Protein AF-A0A426YLE2-F1 (afdb_monomer)

Secondary structure (DSSP, 8-state):
-HHHHHHHHHHHHHHHHHHHHHHHHHHHH-HHHHGGGGGG---PPPPPHHHHHS---HHHHHHHHHHHHHHHHHHHHHHHHHHHHTSTTTHHHHHHHHHHHHHH-TTSTTHHHHHHHHHTTTTSS-HHHHHHHHSTTSS-HHHHHHHHHHHHHHHHHTTT---GGG--HHHHTGGGG--SSHHHHHHHHHHHHHHHHHHHHHHHHHHT-TTTT-

InterPro domains:
  IPR011501 Nucleolar complex-associated protein 3, N-terminal [PF07540] (42-77)
  IPR016903 Nucleolar complex-associated protein 3 [PTHR14428] (42-169)

Nearest PDB structures (foldseek):
  8fkv-assembly1_SU  TM=6.706E-01  e=1.714E-06  Homo sapiens
  7ohr-assembly1_I  TM=6.054E-01  e=1.848E-03  Saccharomyces cerevisiae S288C
  8cwy-assembly1_A  TM=3.069E-01  e=2.402E+00  synthetic construct

Mean predicted aligned error: 12.63 Å

pLDDT: mean 71.96, std 12.08, range [38.44, 91.88]

Structure (mmCIF, N/CA/C/O backbone):
data_AF-A0A426YLE2-F1
#
_entry.id   AF-A0A426YLE2-F1
#
loop_
_atom_site.group_PDB
_atom_site.id
_atom_site.type_symbol
_atom_site.label_atom_id
_atom_site.label_alt_id
_atom_site.label_comp_id
_atom_site.label_asym_id
_atom_site.label_entity_id
_atom_site.label_seq_id
_atom_site.pdbx_PDB_ins_code
_atom_site.Cartn_x
_atom_site.Cartn_y
_atom_site.Cartn_z
_atom_site.occupancy
_atom_site.B_iso_or_equiv
_atom_site.auth_seq_id
_atom_site.auth_comp_id
_atom_site.auth_asym_id
_atom_site.auth_atom_id
_atom_site.pdbx_PDB_model_num
ATOM 1 N N . ALA A 1 1 ? -32.107 -3.723 28.659 1.00 56.66 1 ALA A N 1
ATOM 2 C CA . ALA A 1 1 ? -32.157 -3.101 27.313 1.00 56.66 1 ALA A CA 1
ATOM 3 C C . ALA A 1 1 ? -30.976 -2.151 27.074 1.00 56.66 1 ALA A C 1
ATOM 5 O O . ALA A 1 1 ? -29.908 -2.653 26.775 1.00 56.66 1 ALA A O 1
ATOM 6 N N . LYS A 1 2 ? -31.084 -0.825 27.283 1.00 52.44 2 LYS A N 1
ATOM 7 C CA . LYS A 1 2 ? -30.019 0.138 26.901 1.00 52.44 2 LYS A CA 1
ATOM 8 C C . LYS A 1 2 ? -28.678 -0.047 27.640 1.00 52.44 2 LYS A C 1
ATOM 10 O O . LYS A 1 2 ? -27.623 0.068 27.037 1.00 52.44 2 LYS A O 1
ATOM 15 N N . VAL A 1 3 ? -28.724 -0.388 28.932 1.00 55.78 3 VAL A N 1
ATOM 16 C CA . VAL A 1 3 ? -27.525 -0.648 29.760 1.00 55.78 3 VAL A CA 1
ATOM 17 C C . VAL A 1 3 ? -26.835 -1.967 29.381 1.00 55.78 3 VAL A C 1
ATOM 19 O O . VAL A 1 3 ? -25.612 -2.037 29.380 1.00 55.78 3 VAL A O 1
ATOM 22 N N . GLU A 1 4 ? -27.601 -3.000 29.018 1.00 55.72 4 GLU A N 1
ATOM 23 C CA . GLU A 1 4 ? -27.056 -4.292 28.563 1.00 55.72 4 GLU A CA 1
ATOM 24 C C . GLU A 1 4 ? -26.457 -4.200 27.152 1.00 55.72 4 GLU A C 1
ATOM 26 O O . GLU A 1 4 ? -25.411 -4.791 26.897 1.00 55.72 4 GLU A O 1
ATOM 31 N N . GLU A 1 5 ? -27.070 -3.424 26.251 1.00 59.97 5 GLU A N 1
ATOM 32 C CA . GLU A 1 5 ? -26.500 -3.120 24.930 1.00 59.97 5 GLU A CA 1
ATOM 33 C C . GLU A 1 5 ? -25.179 -2.347 25.038 1.00 59.97 5 GLU A C 1
ATOM 35 O O . GLU A 1 5 ? -24.210 -2.684 24.355 1.00 59.97 5 GLU A O 1
ATOM 40 N N . ASP A 1 6 ? -25.113 -1.343 25.919 1.00 52.53 6 ASP A N 1
ATOM 41 C CA . ASP A 1 6 ? -23.894 -0.559 26.138 1.00 52.53 6 ASP A CA 1
ATOM 42 C C . ASP A 1 6 ? -22.766 -1.421 26.749 1.00 52.53 6 ASP A C 1
ATOM 44 O O . ASP A 1 6 ? -21.624 -1.348 26.287 1.00 52.53 6 ASP A O 1
ATOM 48 N N . LEU A 1 7 ? -23.085 -2.306 27.707 1.00 59.62 7 LEU A N 1
ATOM 49 C CA . LEU A 1 7 ? -22.149 -3.303 28.256 1.00 59.62 7 LEU A CA 1
ATOM 50 C C . LEU A 1 7 ? -21.627 -4.257 27.170 1.00 59.62 7 LEU A C 1
ATOM 52 O O . LEU A 1 7 ? -20.422 -4.502 27.084 1.00 59.62 7 LEU A O 1
ATOM 56 N N . SER A 1 8 ? -22.508 -4.744 26.292 1.00 73.19 8 SER A N 1
ATOM 57 C CA . SER A 1 8 ? -22.128 -5.621 25.178 1.00 73.19 8 SER A CA 1
ATOM 58 C C . SER A 1 8 ? -21.199 -4.927 24.176 1.00 73.19 8 SER A C 1
ATOM 60 O O . SER A 1 8 ? -20.304 -5.567 23.613 1.00 73.19 8 SER A O 1
ATOM 62 N N . ALA A 1 9 ? -21.395 -3.632 23.924 1.00 65.88 9 ALA A N 1
ATOM 63 C CA . ALA A 1 9 ? -20.559 -2.863 23.008 1.00 65.88 9 ALA A CA 1
ATOM 64 C C . ALA A 1 9 ? -19.163 -2.580 23.594 1.00 65.88 9 ALA A C 1
ATOM 66 O O . ALA A 1 9 ? -18.158 -2.708 22.885 1.00 65.88 9 ALA A O 1
ATOM 67 N N . GLU A 1 10 ? -19.079 -2.252 24.886 1.00 69.69 10 GLU A N 1
ATOM 68 C CA . GLU A 1 10 ? -17.804 -2.094 25.600 1.00 69.69 10 GLU A CA 1
ATOM 69 C C . GLU A 1 10 ? -17.008 -3.406 25.641 1.00 69.69 10 GLU A C 1
ATOM 71 O O . GLU A 1 10 ? -15.789 -3.418 25.434 1.00 69.69 10 GLU A O 1
ATOM 76 N N . GLU A 1 11 ? -17.690 -4.533 25.832 1.00 76.19 11 GLU A N 1
ATOM 77 C CA . GLU A 1 11 ? -17.059 -5.848 25.851 1.00 76.19 11 GLU A CA 1
ATOM 78 C C . GLU A 1 11 ? -16.531 -6.255 24.464 1.00 76.19 11 GLU A C 1
ATOM 80 O O . GLU A 1 11 ? -15.403 -6.749 24.339 1.00 76.19 11 GLU A O 1
ATOM 85 N N . LEU A 1 12 ? -17.284 -5.960 23.397 1.00 70.81 12 LEU A N 1
ATOM 86 C CA . LEU A 1 12 ? -16.829 -6.129 22.014 1.00 70.81 12 LEU A CA 1
ATOM 87 C C . LEU A 1 12 ? -15.596 -5.262 21.717 1.00 70.81 12 LEU A C 1
ATOM 89 O O . LEU A 1 12 ? -14.644 -5.725 21.083 1.00 70.81 12 LEU A O 1
ATOM 93 N N . PHE A 1 13 ? -15.581 -4.017 22.196 1.00 68.19 13 PHE A N 1
ATOM 94 C CA . PHE A 1 13 ? -14.433 -3.127 22.045 1.00 68.19 13 PHE A CA 1
ATOM 95 C C . PHE A 1 13 ? -13.194 -3.670 22.767 1.00 68.19 13 PHE A C 1
ATOM 97 O O . PHE A 1 13 ? -12.096 -3.693 22.202 1.00 68.19 13 PHE A O 1
ATOM 104 N N . ARG A 1 14 ? -13.363 -4.181 23.991 1.00 72.56 14 ARG A N 1
ATOM 105 C CA . ARG A 1 14 ? -12.276 -4.806 24.753 1.00 72.56 14 ARG A CA 1
ATOM 106 C C . ARG A 1 14 ? -11.697 -6.014 24.018 1.00 72.56 14 ARG A C 1
ATOM 108 O O . ARG A 1 14 ? -10.476 -6.131 23.921 1.00 72.56 14 ARG A O 1
ATOM 115 N N . LYS A 1 15 ? -12.554 -6.861 23.438 1.00 73.25 15 LYS A N 1
ATOM 116 C CA . LYS A 1 15 ? -12.137 -8.004 22.607 1.00 73.25 15 LYS A CA 1
ATOM 117 C C . LYS A 1 15 ? -11.342 -7.556 21.379 1.00 73.25 15 LYS A C 1
ATOM 119 O O . LYS A 1 15 ? -10.272 -8.103 21.133 1.00 73.25 15 LYS A O 1
ATOM 124 N N . LYS A 1 16 ? -11.788 -6.514 20.664 1.00 69.44 16 LYS A N 1
ATOM 125 C CA . LYS A 1 16 ? -11.037 -5.938 19.529 1.00 69.44 16 LYS A CA 1
ATOM 126 C C . LYS A 1 16 ? -9.654 -5.424 19.946 1.00 69.44 16 LYS A C 1
ATOM 128 O O . LYS A 1 16 ? -8.684 -5.629 19.221 1.00 69.44 16 LYS A O 1
ATOM 133 N N . LYS A 1 17 ? -9.537 -4.796 21.123 1.00 66.81 17 LYS A N 1
ATOM 134 C CA . LYS A 1 17 ? -8.254 -4.294 21.647 1.00 66.81 17 LYS A CA 1
ATOM 135 C C . LYS A 1 17 ? -7.279 -5.427 21.985 1.00 66.81 17 LYS A C 1
ATOM 137 O O . LYS A 1 17 ? -6.106 -5.326 21.642 1.00 66.81 17 LYS A O 1
ATOM 142 N N . ILE A 1 18 ? -7.769 -6.497 22.615 1.00 72.94 18 ILE A N 1
ATOM 143 C CA . ILE A 1 18 ? -6.976 -7.704 22.903 1.00 72.94 18 ILE A CA 1
ATOM 144 C C . ILE A 1 18 ? -6.538 -8.365 21.595 1.00 72.94 18 ILE A C 1
ATOM 146 O O . ILE A 1 18 ? -5.354 -8.627 21.417 1.00 72.94 18 ILE A O 1
ATOM 150 N N . ARG A 1 19 ? -7.455 -8.525 20.634 1.00 76.00 19 ARG A N 1
ATOM 151 C CA . ARG A 1 19 ? -7.145 -9.112 19.326 1.00 76.00 19 ARG A CA 1
ATOM 152 C C . ARG A 1 19 ? -6.086 -8.318 18.561 1.00 76.00 19 ARG A C 1
ATOM 154 O O . ARG A 1 19 ? -5.172 -8.908 18.000 1.00 76.00 19 ARG A O 1
ATOM 161 N N . LEU A 1 20 ? -6.161 -6.984 18.577 1.00 67.75 20 LEU A N 1
ATOM 162 C CA . LEU A 1 20 ? -5.118 -6.142 17.986 1.00 67.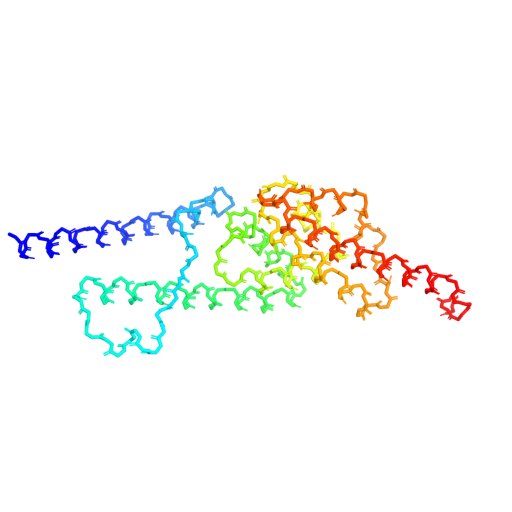75 20 LEU A CA 1
ATOM 163 C C . LEU A 1 20 ? -3.764 -6.363 18.674 1.00 67.75 20 LEU A C 1
ATOM 165 O O . LEU A 1 20 ? -2.748 -6.428 17.990 1.00 67.75 20 LEU A O 1
ATOM 169 N N . ALA A 1 21 ? -3.742 -6.473 20.004 1.00 70.12 21 ALA A N 1
ATOM 170 C CA . ALA A 1 21 ? -2.511 -6.732 20.744 1.00 70.12 21 ALA A CA 1
ATOM 171 C C . ALA A 1 21 ? -1.922 -8.111 20.405 1.00 70.12 21 ALA A C 1
ATOM 173 O O . ALA A 1 21 ? -0.718 -8.210 20.201 1.00 70.12 21 ALA A O 1
ATOM 174 N N . GLU A 1 22 ? -2.757 -9.145 20.266 1.00 75.06 22 GLU A N 1
ATOM 175 C CA . GLU A 1 22 ? -2.340 -10.481 19.816 1.00 75.06 22 GLU A CA 1
ATOM 176 C C . GLU A 1 22 ? -1.734 -10.445 18.411 1.00 75.06 22 GLU A C 1
ATOM 178 O O . GLU A 1 22 ? -0.661 -11.000 18.188 1.00 75.06 22 GLU A O 1
ATOM 183 N N . ILE A 1 23 ? -2.400 -9.770 17.467 1.00 73.00 23 ILE A N 1
ATOM 184 C CA . ILE A 1 23 ? -1.887 -9.589 16.104 1.00 73.00 23 ILE A CA 1
ATOM 185 C C . ILE A 1 23 ? -0.559 -8.824 16.149 1.00 73.00 23 ILE A C 1
ATOM 187 O O . ILE A 1 23 ? 0.400 -9.232 15.503 1.00 73.00 23 ILE A O 1
ATOM 191 N N . GLY A 1 24 ? -0.475 -7.759 16.950 1.00 69.94 24 GLY A N 1
ATOM 192 C CA . GLY A 1 24 ? 0.749 -6.984 17.143 1.00 69.94 24 GLY A CA 1
ATOM 193 C C . GLY A 1 24 ? 1.905 -7.821 17.691 1.00 69.94 24 GLY A C 1
ATOM 194 O O . GLY A 1 24 ? 3.018 -7.715 17.188 1.00 69.94 24 GLY A O 1
ATOM 195 N N . LEU A 1 25 ? 1.643 -8.692 18.669 1.00 71.56 25 LEU A N 1
ATOM 196 C CA . LEU A 1 25 ? 2.657 -9.578 19.241 1.00 71.56 25 LEU A CA 1
ATOM 197 C C . LEU A 1 25 ? 3.162 -10.593 18.206 1.00 71.56 25 LEU A C 1
ATOM 199 O O . LEU A 1 25 ? 4.367 -10.755 18.043 1.00 71.56 25 LEU A O 1
ATOM 203 N N . LYS A 1 26 ? 2.245 -11.206 17.449 1.00 72.31 26 LYS A N 1
ATOM 204 C CA . LYS A 1 26 ? 2.579 -12.140 16.363 1.00 72.31 26 LYS A CA 1
ATOM 205 C C . LYS A 1 26 ? 3.406 -11.478 15.260 1.00 72.31 26 LYS A C 1
ATOM 207 O O . LYS A 1 26 ? 4.351 -12.068 14.750 1.00 72.31 26 LYS A O 1
ATOM 212 N N . LEU A 1 27 ? 3.078 -10.235 14.908 1.00 69.06 27 LEU A N 1
ATOM 213 C CA . LEU A 1 27 ? 3.850 -9.454 13.939 1.00 69.06 27 LEU A CA 1
ATOM 214 C C . LEU A 1 27 ? 5.267 -9.140 14.430 1.00 69.06 27 LEU A C 1
ATOM 216 O O . LEU A 1 27 ? 6.175 -9.069 13.612 1.00 69.06 27 LEU A O 1
ATOM 220 N N . LEU A 1 28 ? 5.463 -8.945 15.738 1.00 70.81 28 LEU A N 1
ATOM 221 C CA . LEU A 1 28 ? 6.795 -8.747 16.316 1.00 70.81 28 LEU A CA 1
ATOM 222 C C . LEU A 1 28 ? 7.612 -10.044 16.356 1.00 70.81 28 LEU A C 1
ATOM 224 O O . LEU A 1 28 ? 8.830 -9.987 16.221 1.00 70.81 28 LEU A O 1
ATOM 228 N N . GLU A 1 29 ? 6.953 -11.187 16.543 1.00 75.88 29 GLU A N 1
ATOM 229 C CA . GLU A 1 29 ? 7.590 -12.506 16.578 1.00 75.88 29 GLU A CA 1
ATOM 230 C C . GLU A 1 29 ? 8.061 -12.953 15.189 1.00 75.88 29 GLU A C 1
ATOM 232 O O . GLU A 1 29 ? 9.224 -13.310 15.016 1.00 75.88 29 GLU A O 1
ATOM 237 N N . ASN A 1 30 ? 7.175 -12.899 14.190 1.00 74.12 30 ASN A N 1
ATOM 238 C CA . ASN A 1 30 ? 7.518 -13.187 12.801 1.00 74.12 30 ASN A CA 1
ATOM 239 C C . ASN A 1 30 ? 6.663 -12.331 11.851 1.00 74.12 30 ASN A C 1
ATOM 241 O O . ASN A 1 30 ? 5.532 -12.713 11.525 1.00 74.12 30 ASN A O 1
ATOM 245 N N . PRO A 1 31 ? 7.161 -11.166 11.405 1.00 70.25 31 PRO A N 1
ATOM 246 C CA . PRO A 1 31 ? 6.374 -10.251 10.590 1.00 70.25 31 PRO A CA 1
ATOM 247 C C . PRO A 1 31 ? 6.006 -10.849 9.231 1.00 70.25 31 PRO A C 1
ATOM 249 O O . PRO A 1 31 ? 4.895 -10.615 8.765 1.00 70.25 31 PRO A O 1
ATOM 252 N N . GLU A 1 32 ? 6.878 -11.644 8.608 1.00 66.50 32 GLU A N 1
ATOM 253 C CA . GLU A 1 32 ? 6.643 -12.195 7.265 1.00 66.50 32 GLU A CA 1
ATOM 254 C C . GLU A 1 32 ? 5.494 -13.210 7.248 1.00 66.50 32 GLU A C 1
ATOM 256 O O . GLU A 1 32 ? 4.630 -13.166 6.371 1.00 66.50 32 GLU A O 1
ATOM 261 N N . GLU A 1 33 ? 5.424 -14.086 8.250 1.00 74.00 33 GLU A N 1
ATOM 262 C CA . GLU A 1 33 ? 4.345 -15.075 8.348 1.00 74.00 33 GLU A CA 1
ATOM 263 C C . GLU A 1 33 ? 3.031 -14.458 8.842 1.00 74.00 33 GLU A C 1
ATOM 265 O O . GLU A 1 33 ? 1.944 -14.838 8.389 1.00 74.00 33 GLU A O 1
ATOM 270 N N . ASN A 1 34 ? 3.111 -13.474 9.744 1.00 73.00 34 ASN A N 1
ATOM 271 C CA . ASN A 1 34 ? 1.942 -12.953 10.450 1.00 73.00 34 ASN A CA 1
ATOM 272 C C . ASN A 1 34 ? 1.310 -11.715 9.807 1.00 73.00 34 ASN A C 1
ATOM 274 O O . ASN A 1 34 ? 0.204 -11.335 10.195 1.00 73.00 34 ASN A O 1
ATOM 278 N N . ILE A 1 35 ? 1.928 -11.117 8.784 1.00 73.06 35 ILE A N 1
ATOM 279 C CA . ILE A 1 35 ? 1.372 -9.949 8.078 1.00 73.06 35 ILE A CA 1
ATOM 280 C C . ILE A 1 35 ? -0.026 -10.204 7.503 1.00 73.06 35 ILE A C 1
ATOM 282 O O . ILE A 1 35 ? -0.857 -9.299 7.448 1.00 73.06 35 ILE A O 1
ATOM 286 N N . LYS A 1 36 ? -0.348 -11.461 7.172 1.00 70.12 36 LYS A N 1
ATOM 287 C CA . LYS A 1 36 ? -1.677 -11.874 6.693 1.00 70.12 36 LYS A CA 1
ATOM 288 C C . LYS A 1 36 ? -2.781 -11.680 7.734 1.00 70.12 36 LYS A C 1
ATOM 290 O O . LYS A 1 36 ? -3.934 -11.524 7.344 1.00 70.12 36 LYS A O 1
ATOM 295 N N . ALA A 1 37 ? -2.456 -1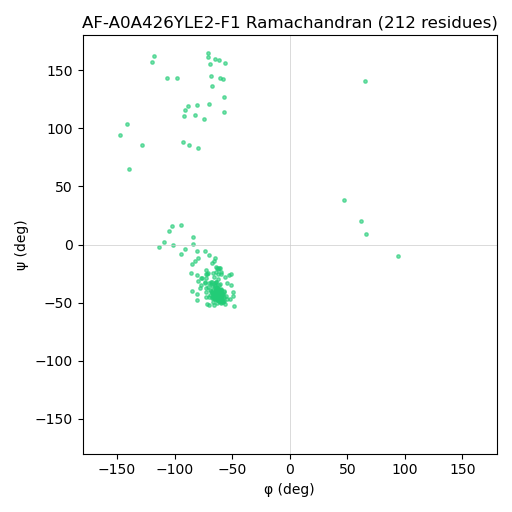1.639 9.029 1.00 70.56 37 ALA A N 1
ATOM 296 C CA . ALA A 1 37 ? -3.425 -11.344 10.086 1.00 70.56 37 ALA A CA 1
ATOM 297 C C . ALA A 1 37 ? -3.993 -9.918 9.973 1.00 70.56 37 ALA A C 1
ATOM 299 O O . ALA A 1 37 ? -5.084 -9.644 10.469 1.00 70.56 37 ALA A O 1
ATOM 300 N N . LEU A 1 38 ? -3.307 -9.024 9.248 1.00 67.06 38 LEU A N 1
ATOM 301 C CA . LEU A 1 38 ? -3.826 -7.696 8.936 1.00 67.06 38 LEU A CA 1
ATOM 302 C C . LEU A 1 38 ? -5.045 -7.735 7.994 1.00 67.06 38 LEU A C 1
ATOM 304 O O . LEU A 1 38 ? -5.780 -6.754 7.930 1.00 67.06 38 LEU A O 1
ATOM 308 N N . LYS A 1 39 ? -5.317 -8.853 7.298 1.00 65.25 39 LYS A N 1
ATOM 309 C CA . LYS A 1 39 ? -6.515 -9.010 6.445 1.00 65.25 39 LYS A CA 1
ATOM 310 C C . LYS A 1 39 ? -7.830 -8.885 7.212 1.00 65.25 39 LYS A C 1
ATOM 312 O O . LYS A 1 39 ? -8.854 -8.606 6.599 1.00 65.25 39 LYS A O 1
ATOM 317 N N . GLU A 1 40 ? -7.811 -9.061 8.536 1.00 65.06 40 GLU A N 1
ATOM 318 C CA . GLU A 1 40 ? -8.977 -8.824 9.397 1.00 65.06 40 GLU A CA 1
ATOM 319 C C . GLU A 1 40 ? -9.385 -7.330 9.431 1.00 65.06 40 GLU A C 1
ATOM 321 O O . GLU A 1 40 ? -10.498 -7.001 9.849 1.00 65.06 40 GLU A O 1
ATOM 326 N N . PHE A 1 41 ? -8.523 -6.416 8.963 1.00 65.06 41 PHE A N 1
ATOM 327 C CA . PHE A 1 41 ? -8.812 -4.987 8.882 1.00 65.06 41 PHE A CA 1
ATOM 328 C C . PHE A 1 41 ? -9.397 -4.607 7.514 1.00 65.06 41 PHE A C 1
ATOM 330 O O . PHE A 1 41 ? -8.712 -4.573 6.492 1.00 65.06 41 PHE A O 1
ATOM 337 N N . TYR A 1 42 ? -10.682 -4.255 7.507 1.00 69.44 42 TYR A N 1
ATOM 338 C CA . TYR A 1 42 ? -11.336 -3.616 6.363 1.00 69.44 42 TYR A CA 1
ATOM 339 C C . TYR A 1 42 ? -10.739 -2.229 6.086 1.00 69.44 42 TYR A C 1
ATOM 341 O O . TYR A 1 42 ? -10.175 -1.594 6.979 1.00 69.44 42 TYR A O 1
ATOM 349 N N . ARG A 1 43 ? -10.921 -1.714 4.861 1.00 78.44 43 ARG A N 1
ATOM 350 C CA . ARG A 1 43 ? -10.612 -0.313 4.534 1.00 78.44 43 ARG A CA 1
ATOM 351 C C . ARG A 1 43 ? -11.398 0.607 5.469 1.00 78.44 43 ARG A C 1
ATOM 353 O O . ARG A 1 43 ? -12.625 0.665 5.414 1.00 78.44 43 ARG A O 1
ATOM 360 N N . ILE A 1 44 ? -10.686 1.338 6.320 1.00 80.56 44 ILE A N 1
ATOM 361 C CA . ILE A 1 44 ? -11.286 2.213 7.323 1.00 80.56 44 ILE A CA 1
ATOM 362 C C . ILE A 1 44 ? -11.699 3.517 6.638 1.00 80.56 44 ILE A C 1
ATOM 364 O O . ILE A 1 44 ? -10.863 4.244 6.094 1.00 80.56 44 ILE A O 1
ATOM 368 N N . ARG A 1 45 ? -12.996 3.834 6.678 1.00 82.44 45 ARG A N 1
ATOM 369 C CA . ARG A 1 45 ? -13.521 5.136 6.254 1.00 82.44 45 ARG A CA 1
ATOM 370 C C . ARG A 1 45 ? -13.556 6.066 7.460 1.00 82.44 45 ARG A C 1
ATOM 372 O O . ARG A 1 45 ? -14.305 5.827 8.402 1.00 82.44 45 ARG A O 1
ATOM 379 N N . LEU A 1 46 ? -12.775 7.143 7.419 1.00 78.38 46 LEU A N 1
ATOM 380 C CA . LEU A 1 46 ? -12.861 8.172 8.452 1.00 78.38 46 LEU A CA 1
ATOM 381 C C . LEU A 1 46 ? -14.206 8.920 8.361 1.00 78.38 46 LEU A C 1
ATOM 383 O O . LEU A 1 46 ? -14.710 9.123 7.251 1.00 78.38 46 LEU A O 1
ATOM 387 N N . PRO A 1 47 ? -14.784 9.340 9.502 1.00 79.19 47 PRO A N 1
ATOM 388 C CA . PRO A 1 47 ? -15.972 10.186 9.511 1.00 79.19 47 PRO A CA 1
ATOM 389 C C . PRO A 1 47 ? -15.732 11.491 8.746 1.00 79.19 47 PRO A C 1
ATOM 391 O O . PRO A 1 47 ? -14.654 12.077 8.835 1.00 79.19 47 PRO A O 1
ATOM 394 N N . THR A 1 48 ? -16.745 11.953 8.022 1.00 83.31 48 THR A N 1
ATOM 395 C CA . THR A 1 48 ? -16.776 13.299 7.428 1.00 83.31 48 THR A 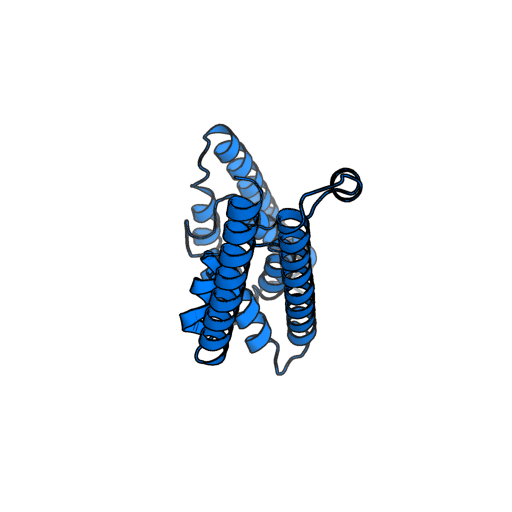CA 1
ATOM 396 C C . THR A 1 48 ? -16.952 14.368 8.509 1.00 83.31 48 THR A C 1
ATOM 398 O O . THR A 1 48 ? -17.420 14.058 9.602 1.00 83.31 48 THR A O 1
ATOM 401 N N . GLU A 1 49 ? -16.634 15.631 8.211 1.00 80.00 49 GLU A N 1
ATOM 402 C CA . GLU A 1 49 ? -16.821 16.756 9.150 1.00 80.00 49 GLU A CA 1
ATOM 403 C C . GLU A 1 49 ? -18.254 16.805 9.701 1.00 80.00 49 GLU A C 1
ATOM 405 O O . GLU A 1 49 ? -18.457 16.790 10.913 1.00 80.00 49 GLU A O 1
ATOM 410 N N . LYS A 1 50 ? -19.250 16.679 8.814 1.00 80.25 50 LYS A N 1
ATOM 411 C CA . LYS A 1 50 ? -20.671 16.590 9.185 1.00 80.25 50 LYS A CA 1
ATOM 412 C C . LYS A 1 50 ? -20.959 15.434 10.144 1.00 80.25 50 LYS A C 1
ATOM 414 O O . LYS A 1 50 ? -21.738 15.579 11.074 1.00 80.25 50 LYS A O 1
ATOM 419 N N . GLU A 1 51 ? -20.341 14.269 9.942 1.00 81.38 51 GLU A N 1
ATOM 420 C CA . GLU A 1 51 ? -20.503 13.114 10.838 1.00 81.38 51 GLU A CA 1
ATOM 421 C C . GLU A 1 51 ? -19.787 13.291 12.179 1.00 81.38 51 GLU A C 1
ATOM 423 O O . GLU A 1 51 ? -20.187 12.650 13.155 1.00 81.38 51 GLU A O 1
ATOM 428 N N . MET A 1 52 ? -18.739 14.116 12.247 1.00 79.25 52 MET A N 1
ATOM 429 C CA . MET A 1 52 ? -18.059 14.457 13.500 1.00 79.25 52 MET A CA 1
ATOM 430 C C . MET A 1 52 ? -18.890 15.411 14.362 1.00 79.25 52 MET A C 1
ATOM 432 O O . MET A 1 52 ? -18.842 15.299 15.586 1.00 79.25 52 MET A O 1
ATOM 436 N N . GLU A 1 53 ? -19.670 16.294 13.735 1.00 79.88 53 GLU A N 1
ATOM 437 C CA . GLU A 1 53 ? -20.585 17.229 14.406 1.00 79.88 53 GLU A CA 1
ATOM 438 C C . GLU A 1 53 ? -21.809 16.531 15.018 1.00 79.88 53 GLU A C 1
ATOM 440 O O . GLU A 1 53 ? -22.394 17.016 15.988 1.00 79.88 53 GLU A O 1
ATOM 445 N N . MET A 1 54 ? -22.187 15.362 14.493 1.00 84.38 54 MET A N 1
ATOM 446 C CA . MET A 1 54 ? -23.302 14.580 15.026 1.00 84.38 54 MET A CA 1
ATOM 447 C C . MET A 1 54 ? -22.989 14.018 16.419 1.00 84.38 54 MET A C 1
ATOM 449 O O . MET A 1 54 ? -21.936 13.419 16.665 1.00 84.38 54 MET A O 1
ATOM 453 N N . THR A 1 55 ? -23.958 14.117 17.329 1.00 85.00 55 THR A N 1
ATOM 454 C CA . THR A 1 55 ? -23.912 13.407 18.607 1.00 85.00 55 THR A CA 1
ATOM 455 C C . THR A 1 55 ? -24.091 11.910 18.365 1.00 85.00 55 THR A C 1
ATOM 457 O O . THR A 1 55 ? -25.086 11.448 17.814 1.00 85.00 55 THR A O 1
ATOM 460 N N . VAL A 1 56 ? -23.098 11.127 18.775 1.00 85.00 56 VAL A N 1
ATOM 461 C CA . VAL A 1 56 ? -23.099 9.665 18.643 1.00 85.00 56 VAL A CA 1
ATOM 462 C C . VAL A 1 56 ? -23.042 9.000 20.013 1.00 85.00 56 VAL A C 1
ATOM 464 O O . VAL A 1 56 ? -22.660 9.629 21.004 1.00 85.00 56 VAL A O 1
ATOM 467 N N . SER A 1 57 ? -23.398 7.715 20.074 1.00 87.56 57 SER A N 1
ATOM 468 C CA . SER A 1 57 ? -23.274 6.928 21.304 1.00 87.56 57 SER A CA 1
ATOM 469 C C . SER A 1 57 ? -21.813 6.827 21.766 1.00 87.56 57 SER A C 1
ATOM 471 O O . SER A 1 57 ? -20.873 6.994 20.980 1.00 87.56 57 SER A O 1
ATOM 473 N N . LYS A 1 58 ? -21.608 6.527 23.057 1.00 78.00 58 LYS A N 1
ATOM 474 C CA . LYS A 1 58 ? -20.264 6.335 23.632 1.00 78.00 58 LYS A CA 1
ATOM 475 C C . LYS A 1 58 ? -19.478 5.259 22.877 1.00 78.00 58 LYS A C 1
ATOM 477 O O . LYS A 1 58 ? -18.329 5.500 22.514 1.00 78.00 58 LYS A O 1
ATOM 482 N N . ALA A 1 59 ? -20.127 4.136 22.566 1.00 74.50 59 ALA A N 1
ATOM 483 C CA . ALA A 1 59 ? -19.540 3.038 21.804 1.00 74.50 59 ALA A CA 1
ATOM 484 C C . ALA A 1 59 ? -19.077 3.474 20.402 1.00 74.50 59 ALA A C 1
ATOM 486 O O . ALA A 1 59 ? -17.935 3.225 20.017 1.00 74.50 59 ALA A O 1
ATOM 487 N N . VAL A 1 60 ? -19.918 4.205 19.658 1.00 80.12 60 VAL A N 1
ATOM 488 C CA . VAL A 1 60 ? -19.565 4.703 18.316 1.00 80.12 60 VAL A CA 1
ATOM 489 C C . VAL A 1 60 ? -18.418 5.712 18.388 1.00 80.12 60 VAL A C 1
ATOM 491 O O . VAL A 1 60 ? -17.496 5.662 17.572 1.00 80.12 60 VAL A O 1
ATOM 494 N N . ARG A 1 61 ? -18.416 6.608 19.385 1.00 78.06 61 ARG A N 1
ATOM 495 C CA . ARG A 1 61 ? -17.309 7.553 19.606 1.00 78.06 61 ARG A CA 1
ATOM 496 C C . ARG A 1 61 ? -15.992 6.821 19.877 1.00 78.06 61 ARG A C 1
ATOM 498 O O . ARG A 1 61 ? -14.961 7.199 19.323 1.00 78.06 61 ARG A O 1
ATOM 505 N N . GLN A 1 62 ? -16.028 5.773 20.695 1.00 75.56 62 GLN A N 1
ATOM 506 C CA . GLN A 1 62 ? -14.853 4.976 21.037 1.00 75.56 62 GLN A CA 1
ATOM 507 C C . GLN A 1 62 ? -14.315 4.195 19.828 1.00 75.56 62 GLN A C 1
ATOM 509 O O . GLN A 1 62 ? -13.105 4.190 19.595 1.00 75.56 62 GLN A O 1
ATOM 514 N N . GLN A 1 63 ? -15.201 3.616 19.010 1.00 75.62 63 GLN A N 1
ATOM 515 C CA . GLN A 1 63 ? -14.819 2.971 17.753 1.00 75.62 63 GLN A CA 1
ATOM 516 C C . GLN A 1 63 ? -14.146 3.961 16.791 1.00 75.62 63 GLN A C 1
ATOM 518 O O . GLN A 1 63 ? -13.046 3.686 16.312 1.00 75.62 63 GLN A O 1
ATOM 523 N N . ARG A 1 64 ? -14.743 5.143 16.571 1.00 82.44 64 ARG A N 1
ATOM 524 C CA . ARG A 1 64 ? -14.163 6.196 15.714 1.00 82.44 64 ARG A CA 1
ATOM 525 C C . ARG A 1 64 ? -12.780 6.636 16.193 1.00 82.44 64 ARG A C 1
ATOM 527 O O . ARG A 1 64 ? -11.873 6.819 15.385 1.00 82.44 64 ARG A O 1
ATOM 534 N N . PHE A 1 65 ? -12.607 6.803 17.505 1.00 78.62 65 PHE A N 1
ATOM 535 C CA . PHE A 1 65 ? -11.318 7.170 18.091 1.00 78.62 65 PHE A CA 1
ATOM 536 C C . PHE A 1 65 ? -10.246 6.107 17.825 1.00 78.62 65 PHE A C 1
ATOM 538 O O . PHE A 1 65 ? -9.125 6.442 17.432 1.00 78.62 65 PHE A O 1
ATOM 545 N N . TYR A 1 66 ? -10.595 4.832 18.000 1.00 75.00 66 TYR A N 1
ATOM 546 C CA . TYR A 1 66 ? -9.695 3.713 17.740 1.00 75.00 66 TYR A CA 1
ATOM 547 C C . TYR A 1 66 ? -9.289 3.636 16.265 1.00 75.00 66 TYR A C 1
ATOM 549 O O . TYR A 1 66 ? -8.098 3.609 15.966 1.00 75.00 66 TYR A O 1
ATOM 557 N N . GLU A 1 67 ? -10.257 3.680 15.350 1.00 80.12 67 GLU A N 1
ATOM 558 C CA . GLU A 1 67 ? -10.021 3.641 13.903 1.00 80.12 67 GLU A CA 1
ATOM 559 C C . GLU A 1 67 ? -9.138 4.810 13.431 1.00 80.12 67 GLU A C 1
ATOM 561 O O . GLU A 1 67 ? -8.168 4.609 12.699 1.00 80.12 67 GLU A O 1
ATOM 566 N N . SER A 1 68 ? -9.404 6.028 13.921 1.00 78.88 68 SER A N 1
ATOM 567 C CA . SER A 1 68 ? -8.572 7.215 13.663 1.00 78.88 68 SER A CA 1
ATOM 568 C C . SER A 1 68 ? -7.147 7.058 14.194 1.00 78.88 68 SER A C 1
ATOM 570 O O . SER A 1 68 ? -6.180 7.421 13.519 1.00 78.88 68 SER A O 1
ATOM 572 N N . THR A 1 69 ? -6.993 6.508 15.399 1.00 79.25 69 THR A N 1
ATOM 573 C CA . THR A 1 69 ? -5.674 6.288 16.004 1.00 79.25 69 THR A CA 1
ATOM 574 C C . THR A 1 69 ? -4.885 5.243 15.221 1.00 79.25 69 THR A C 1
ATOM 576 O O . THR A 1 69 ? -3.724 5.484 14.896 1.00 79.25 69 THR A O 1
ATOM 579 N N . LEU A 1 70 ? -5.519 4.128 14.847 1.00 78.31 70 LEU A N 1
ATOM 580 C CA . LEU A 1 70 ? -4.906 3.078 14.037 1.00 78.31 70 LEU A CA 1
ATOM 581 C C . LEU A 1 70 ? -4.424 3.630 12.689 1.00 78.31 70 LEU A C 1
ATOM 583 O O . LEU A 1 70 ? -3.260 3.445 12.339 1.00 78.31 70 LEU A O 1
ATOM 587 N N . LEU A 1 71 ? -5.275 4.373 11.971 1.00 82.12 71 LEU A N 1
ATOM 588 C CA . LEU A 1 71 ? -4.898 4.975 10.689 1.00 82.12 71 LEU A CA 1
ATOM 589 C C . LEU A 1 71 ? -3.768 5.995 10.815 1.00 82.12 71 LEU A C 1
ATOM 591 O O . LEU A 1 71 ? -2.898 6.057 9.948 1.00 82.12 71 LEU A O 1
ATOM 595 N N . ARG A 1 72 ? -3.755 6.789 11.888 1.00 83.94 72 ARG A N 1
ATOM 596 C CA . ARG A 1 72 ? -2.691 7.765 12.147 1.00 83.94 72 ARG A CA 1
ATOM 597 C C . ARG A 1 72 ? -1.349 7.082 12.387 1.00 83.94 72 ARG A C 1
ATOM 599 O O . ARG A 1 72 ? -0.356 7.481 11.781 1.00 83.94 72 ARG A O 1
ATOM 606 N N . SER A 1 73 ? -1.330 6.048 13.225 1.00 80.12 73 SER A N 1
ATOM 607 C CA . SER A 1 73 ? -0.128 5.256 13.499 1.00 80.12 73 SER A CA 1
ATOM 608 C C . SER A 1 73 ? 0.362 4.534 12.247 1.00 80.12 73 SER A C 1
ATOM 610 O O . SER A 1 73 ? 1.550 4.577 11.938 1.00 80.12 73 SER A O 1
ATOM 612 N N . TYR A 1 74 ? -0.554 3.945 11.477 1.00 86.38 74 TYR A N 1
ATOM 613 C CA . TYR A 1 74 ? -0.229 3.290 10.215 1.00 86.38 74 TYR A CA 1
ATOM 614 C C . TYR A 1 74 ? 0.357 4.272 9.192 1.00 86.38 74 TYR A C 1
ATOM 616 O O . TYR A 1 74 ? 1.413 4.010 8.623 1.00 86.38 74 TYR A O 1
ATOM 624 N N . LYS A 1 75 ? -0.244 5.459 9.028 1.00 86.31 75 LYS A N 1
ATOM 625 C CA . LYS A 1 75 ? 0.306 6.520 8.172 1.00 86.31 75 LYS A CA 1
ATOM 626 C C . LYS A 1 75 ? 1.722 6.917 8.598 1.00 86.31 75 LYS A C 1
ATOM 628 O O . LYS A 1 75 ? 2.595 7.050 7.745 1.00 86.31 75 LYS A O 1
ATOM 633 N N . ALA A 1 76 ? 1.964 7.093 9.898 1.00 84.00 76 ALA A N 1
ATOM 634 C CA . ALA A 1 76 ? 3.290 7.432 10.413 1.00 84.00 76 ALA A CA 1
ATOM 635 C C . ALA A 1 76 ? 4.323 6.327 10.122 1.00 84.00 76 ALA A C 1
ATOM 637 O O . ALA A 1 76 ? 5.448 6.628 9.720 1.00 84.00 76 ALA A O 1
ATOM 638 N N . TYR A 1 77 ? 3.926 5.060 10.262 1.00 88.31 77 TYR A N 1
ATOM 639 C CA . TYR A 1 77 ? 4.757 3.912 9.905 1.00 88.31 77 TYR A CA 1
ATOM 640 C C . TYR A 1 77 ? 5.109 3.897 8.411 1.00 88.31 77 TYR A C 1
ATOM 642 O O . TYR A 1 77 ? 6.287 3.819 8.065 1.00 88.31 77 TYR A O 1
ATOM 650 N N . LEU A 1 78 ? 4.123 4.077 7.525 1.00 90.62 78 LEU A N 1
ATOM 651 C CA . LEU A 1 78 ? 4.364 4.161 6.081 1.00 90.62 78 LEU A CA 1
ATOM 652 C C . LEU A 1 78 ? 5.301 5.318 5.720 1.00 90.62 78 LEU A C 1
ATOM 654 O O . LEU A 1 78 ? 6.238 5.136 4.949 1.00 90.62 78 LEU A O 1
ATOM 658 N N . MET A 1 79 ? 5.102 6.500 6.313 1.00 90.31 79 MET A N 1
ATOM 659 C CA . MET A 1 79 ? 6.003 7.638 6.101 1.00 90.31 79 MET A CA 1
ATOM 660 C C . MET A 1 79 ? 7.433 7.315 6.539 1.00 90.31 79 MET A C 1
ATOM 662 O O . MET A 1 79 ? 8.380 7.704 5.856 1.00 90.31 79 MET A O 1
ATOM 666 N N . LYS A 1 80 ? 7.610 6.579 7.643 1.00 91.25 80 LYS A N 1
ATOM 667 C CA . LYS A 1 80 ? 8.934 6.138 8.084 1.00 91.25 80 LYS A CA 1
ATOM 668 C C . LYS A 1 80 ? 9.570 5.178 7.077 1.00 91.25 80 LYS A C 1
ATOM 670 O O . LYS A 1 80 ? 10.731 5.388 6.739 1.00 91.25 80 LYS A O 1
ATOM 675 N N . LEU A 1 81 ? 8.827 4.194 6.563 1.00 91.88 81 LEU A N 1
ATOM 676 C CA . LEU A 1 81 ? 9.315 3.284 5.518 1.00 91.88 81 LEU A CA 1
ATOM 677 C C . LEU A 1 81 ? 9.727 4.040 4.248 1.00 91.88 81 LEU A C 1
ATOM 679 O O . LEU A 1 81 ? 10.823 3.820 3.751 1.00 91.88 81 LEU A O 1
ATOM 683 N N . ILE A 1 82 ? 8.917 4.993 3.781 1.00 90.44 82 ILE A N 1
ATOM 684 C CA . ILE A 1 82 ? 9.215 5.810 2.589 1.00 90.44 82 ILE A CA 1
ATOM 685 C C . ILE A 1 82 ? 10.464 6.689 2.793 1.00 90.44 82 ILE A C 1
ATOM 687 O O . ILE A 1 82 ? 11.208 6.967 1.855 1.00 90.44 82 ILE A O 1
ATOM 691 N N . ILE A 1 83 ? 10.732 7.148 4.019 1.00 91.62 83 ILE A N 1
ATOM 692 C CA . ILE A 1 83 ? 11.985 7.853 4.329 1.00 91.62 83 ILE A CA 1
ATOM 693 C C . ILE A 1 83 ? 13.178 6.888 4.261 1.00 91.62 83 ILE A C 1
ATOM 695 O O . ILE A 1 83 ? 14.216 7.245 3.706 1.00 91.62 83 ILE A O 1
ATOM 699 N N . LEU A 1 84 ? 13.034 5.677 4.808 1.00 90.06 84 LEU A N 1
ATOM 700 C CA . LEU A 1 84 ? 14.083 4.652 4.818 1.00 90.06 84 LEU A CA 1
ATOM 701 C C . LEU A 1 84 ? 14.376 4.101 3.412 1.00 90.06 84 LEU A C 1
ATOM 703 O O . LEU A 1 84 ? 15.533 3.859 3.091 1.00 90.06 84 LEU A O 1
ATOM 707 N N . GLU A 1 85 ? 13.367 3.997 2.545 1.00 89.69 85 GLU A N 1
ATOM 708 C CA . GLU A 1 85 ? 13.488 3.628 1.123 1.00 89.69 85 GLU A CA 1
ATOM 709 C C . GLU A 1 85 ? 14.543 4.481 0.388 1.00 89.69 85 GLU A C 1
ATOM 711 O O . GLU A 1 85 ? 15.306 4.002 -0.451 1.00 89.69 85 GLU A O 1
ATOM 716 N N . LYS A 1 86 ? 14.669 5.759 0.754 1.00 87.94 86 LYS A N 1
ATOM 717 C CA . LYS A 1 86 ? 15.637 6.668 0.127 1.00 87.94 86 LYS A CA 1
ATOM 718 C C . LYS A 1 86 ? 17.083 6.380 0.541 1.00 87.94 86 LYS A C 1
ATOM 720 O O . LYS A 1 86 ? 18.006 6.742 -0.187 1.00 87.94 86 LYS A O 1
ATOM 725 N N . GLN A 1 87 ? 17.301 5.713 1.673 1.00 89.25 87 GLN A N 1
ATOM 726 C CA . GLN A 1 87 ? 18.625 5.448 2.233 1.00 89.25 87 GLN A CA 1
ATOM 727 C C . GLN A 1 87 ? 19.212 4.142 1.686 1.00 89.25 87 GLN A C 1
ATOM 729 O O . GLN A 1 87 ? 18.668 3.070 1.926 1.00 89.25 87 GLN A O 1
ATOM 734 N N . LEU A 1 88 ? 20.364 4.215 1.007 1.00 85.44 88 LEU A N 1
ATOM 735 C CA . LEU A 1 88 ? 20.983 3.083 0.294 1.00 85.44 88 LEU A CA 1
ATOM 736 C C . LEU A 1 88 ? 21.092 1.792 1.125 1.00 85.44 88 LEU A C 1
ATOM 738 O O . LEU A 1 88 ? 20.766 0.724 0.622 1.00 85.44 88 LEU A O 1
ATOM 742 N N . TYR A 1 89 ? 21.509 1.896 2.390 1.00 88.31 89 TYR A N 1
ATOM 743 C CA . TYR A 1 89 ? 21.775 0.736 3.249 1.00 88.31 89 TYR A CA 1
ATOM 744 C C . TYR A 1 89 ? 20.514 -0.035 3.675 1.00 88.31 89 TYR A C 1
ATOM 746 O O . TYR A 1 89 ? 20.556 -1.249 3.826 1.00 88.31 89 TYR A O 1
ATOM 754 N N . ILE A 1 90 ? 19.387 0.656 3.865 1.00 88.88 90 ILE A N 1
ATOM 755 C CA . ILE A 1 90 ? 18.144 0.058 4.386 1.00 88.88 90 ILE A CA 1
ATOM 756 C C . ILE A 1 90 ? 17.011 0.039 3.354 1.00 88.88 90 ILE A C 1
ATOM 758 O O . ILE A 1 90 ? 15.943 -0.514 3.616 1.00 88.88 90 ILE A O 1
ATOM 762 N N . ARG A 1 91 ? 17.257 0.593 2.159 1.00 87.81 91 ARG A N 1
ATOM 763 C CA . ARG A 1 91 ? 16.307 0.664 1.046 1.00 87.81 91 ARG A CA 1
ATOM 764 C C . ARG A 1 91 ? 15.644 -0.674 0.774 1.00 87.81 91 ARG A C 1
ATOM 766 O O . ARG A 1 91 ? 14.424 -0.736 0.759 1.00 87.81 91 ARG A O 1
ATOM 773 N N . GLN A 1 92 ? 16.433 -1.732 0.588 1.00 86.31 92 GLN A N 1
ATOM 774 C CA . GLN A 1 92 ? 15.902 -3.055 0.249 1.00 86.31 92 GLN A CA 1
ATOM 775 C C . GLN A 1 92 ? 14.951 -3.577 1.327 1.00 86.31 92 GLN A C 1
ATOM 777 O O . GLN A 1 92 ? 13.861 -4.038 1.012 1.00 86.31 92 GLN A O 1
ATOM 782 N N . VAL A 1 93 ? 15.318 -3.436 2.603 1.00 88.88 93 VAL A N 1
ATOM 783 C CA . VAL A 1 93 ? 14.463 -3.847 3.725 1.00 88.88 93 VAL A CA 1
ATOM 784 C C . VAL A 1 93 ? 13.169 -3.032 3.744 1.00 88.88 93 VAL A C 1
ATOM 786 O O . VAL A 1 93 ? 12.087 -3.601 3.842 1.00 88.88 93 VAL A O 1
ATOM 789 N N . ALA A 1 94 ? 13.257 -1.708 3.593 1.00 90.62 94 ALA A N 1
ATOM 790 C CA . ALA A 1 94 ? 12.084 -0.836 3.580 1.00 90.62 94 ALA A CA 1
ATOM 791 C C . ALA A 1 94 ? 11.137 -1.150 2.409 1.00 90.62 94 ALA A C 1
ATOM 793 O O . ALA A 1 94 ? 9.925 -1.253 2.610 1.00 90.62 94 ALA A O 1
ATOM 794 N N . VAL A 1 95 ? 11.688 -1.351 1.208 1.00 88.88 95 VAL A N 1
ATOM 795 C CA . VAL A 1 95 ? 10.927 -1.733 0.012 1.00 88.88 95 VAL A CA 1
ATOM 796 C C . VAL A 1 95 ? 10.280 -3.102 0.206 1.00 88.88 95 VAL A C 1
ATOM 798 O O . VAL A 1 95 ? 9.092 -3.233 -0.070 1.00 88.88 95 VAL A O 1
ATOM 801 N N . ARG A 1 96 ? 10.984 -4.093 0.769 1.00 87.94 96 ARG A N 1
ATOM 802 C CA . ARG A 1 96 ? 10.398 -5.404 1.096 1.00 87.94 96 ARG A CA 1
ATOM 803 C C . ARG A 1 96 ? 9.263 -5.304 2.107 1.00 87.94 96 ARG A C 1
ATOM 805 O O . ARG A 1 96 ? 8.235 -5.936 1.910 1.00 87.94 96 ARG A O 1
ATOM 812 N N . CYS A 1 97 ? 9.377 -4.467 3.139 1.00 90.25 97 CYS A N 1
ATOM 813 C CA . CYS A 1 97 ? 8.265 -4.238 4.068 1.00 90.25 97 CYS A CA 1
ATOM 814 C C . CYS A 1 97 ? 7.031 -3.658 3.355 1.00 90.25 97 CYS A C 1
ATOM 816 O O . CYS A 1 97 ? 5.912 -4.107 3.603 1.00 90.25 97 CYS A O 1
ATOM 818 N N . LEU A 1 98 ? 7.225 -2.683 2.459 1.00 90.06 98 LEU A N 1
ATOM 819 C CA . LEU A 1 98 ? 6.146 -2.110 1.644 1.00 90.06 98 LEU A CA 1
ATOM 820 C C . LEU A 1 98 ? 5.525 -3.157 0.709 1.00 90.06 98 LEU A C 1
ATOM 822 O O . LEU A 1 98 ? 4.303 -3.231 0.592 1.00 90.06 98 LEU A O 1
ATOM 826 N N . CYS A 1 99 ? 6.366 -3.995 0.108 1.00 87.88 99 CYS A N 1
ATOM 827 C CA . CYS A 1 99 ? 5.969 -5.115 -0.731 1.00 87.88 99 CYS A CA 1
ATOM 828 C C . CYS A 1 99 ? 5.096 -6.122 0.036 1.00 87.88 99 CYS A C 1
ATOM 830 O O . CYS A 1 99 ? 3.987 -6.439 -0.392 1.00 87.88 99 CYS A O 1
ATOM 832 N N . SER A 1 100 ? 5.543 -6.553 1.218 1.00 86.75 100 SER A N 1
ATOM 833 C CA . SER A 1 100 ? 4.802 -7.490 2.066 1.00 86.75 100 SER A CA 1
ATOM 834 C C . SER A 1 100 ? 3.463 -6.915 2.532 1.00 86.75 100 SER A C 1
ATOM 836 O O . SER A 1 100 ? 2.470 -7.640 2.578 1.00 86.75 100 SER A O 1
ATOM 838 N N . LEU A 1 101 ? 3.396 -5.616 2.854 1.00 86.88 101 LEU A N 1
ATOM 839 C CA . LEU A 1 101 ? 2.129 -4.954 3.189 1.00 86.88 101 LEU A CA 1
ATOM 840 C C . LEU A 1 101 ? 1.141 -5.008 2.023 1.00 86.88 101 LEU A C 1
ATOM 842 O O . LEU A 1 101 ? -0.036 -5.303 2.231 1.00 86.88 101 LEU A O 1
ATOM 846 N N . LEU A 1 102 ? 1.618 -4.733 0.810 1.00 83.69 102 LEU A N 1
ATOM 847 C CA . LEU A 1 102 ? 0.789 -4.731 -0.388 1.00 83.69 102 LEU A CA 1
ATOM 848 C C . LEU A 1 102 ? 0.282 -6.140 -0.738 1.00 83.69 102 LEU A C 1
ATOM 850 O O . LEU A 1 102 ? -0.888 -6.283 -1.091 1.00 83.69 102 LEU A O 1
ATOM 854 N N . ASP A 1 103 ? 1.108 -7.181 -0.569 1.00 81.56 103 ASP A N 1
ATOM 855 C CA . ASP A 1 103 ? 0.674 -8.573 -0.775 1.00 81.56 103 ASP A CA 1
ATOM 856 C C . ASP A 1 103 ? -0.325 -9.037 0.296 1.00 81.56 103 ASP A C 1
ATOM 858 O O . ASP A 1 103 ? -1.323 -9.707 0.010 1.00 81.56 103 ASP A O 1
ATOM 862 N N . ALA A 1 104 ? -0.098 -8.638 1.547 1.00 81.00 104 ALA A N 1
ATOM 863 C CA . ALA A 1 104 ? -0.944 -9.037 2.658 1.00 81.00 104 ALA A CA 1
ATOM 864 C C . ALA A 1 104 ? -2.308 -8.342 2.648 1.00 81.00 104 ALA A C 1
ATOM 866 O O . ALA A 1 104 ? -3.321 -8.997 2.884 1.00 81.00 104 ALA A O 1
ATOM 867 N N . VAL A 1 105 ? -2.349 -7.031 2.407 1.00 79.06 105 VAL A N 1
ATOM 868 C CA . VAL A 1 105 ? -3.554 -6.202 2.563 1.00 79.06 105 VAL A CA 1
ATOM 869 C C . VAL A 1 105 ? -3.699 -5.165 1.437 1.00 79.06 105 VAL A C 1
ATOM 871 O O . VAL A 1 105 ? -3.718 -3.959 1.693 1.00 79.06 105 VAL A O 1
ATOM 874 N N . PRO A 1 106 ? -3.889 -5.606 0.178 1.00 77.38 106 PRO A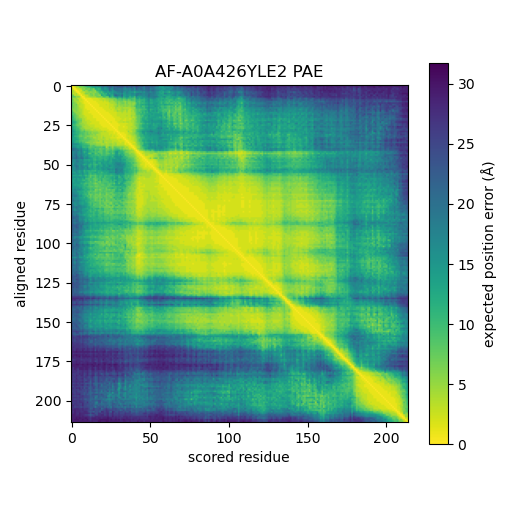 N 1
ATOM 875 C CA . PRO A 1 106 ? -3.865 -4.730 -1.003 1.0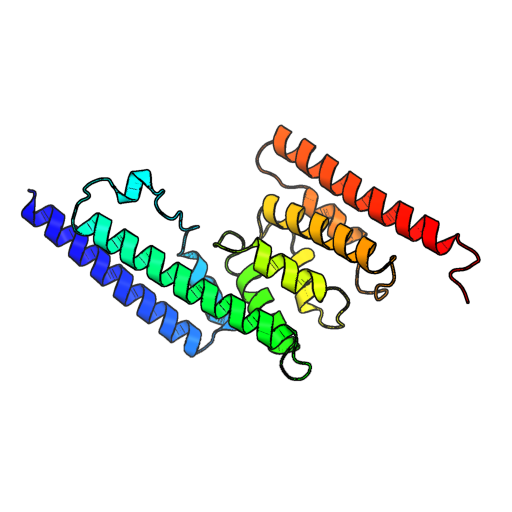0 77.38 106 PRO A CA 1
ATOM 876 C C . PRO A 1 106 ? -4.952 -3.644 -1.023 1.00 77.38 106 PRO A C 1
ATOM 878 O O . PRO A 1 106 ? -4.818 -2.627 -1.704 1.00 77.38 106 PRO A O 1
ATOM 881 N N . HIS A 1 107 ? -6.035 -3.842 -0.269 1.00 76.88 107 HIS A N 1
ATOM 882 C CA . HIS A 1 107 ? -7.181 -2.930 -0.207 1.00 76.88 107 HIS A CA 1
ATOM 883 C C . HIS A 1 107 ? -7.195 -2.027 1.030 1.00 76.88 107 HIS A C 1
ATOM 885 O O . HIS A 1 107 ? -8.128 -1.237 1.203 1.00 76.88 107 HIS A O 1
ATOM 891 N N . PHE A 1 108 ? -6.200 -2.145 1.912 1.00 83.38 108 PHE A N 1
ATOM 892 C CA . PHE A 1 108 ? -6.133 -1.301 3.096 1.00 83.38 108 PHE A CA 1
ATOM 893 C C . PHE A 1 108 ? -5.774 0.147 2.722 1.00 83.38 108 PHE A C 1
ATOM 895 O O . PHE A 1 108 ? -5.390 0.459 1.592 1.00 83.38 108 PHE A O 1
ATOM 902 N N . ASN A 1 109 ? -5.977 1.077 3.655 1.00 86.75 109 ASN A N 1
ATOM 903 C CA . ASN A 1 109 ? -5.788 2.506 3.404 1.00 86.75 109 ASN A CA 1
ATOM 904 C C . ASN A 1 109 ? -4.367 2.832 2.891 1.00 86.75 109 ASN A C 1
ATOM 906 O O . ASN A 1 109 ? -3.416 2.108 3.157 1.00 86.75 109 ASN A O 1
ATOM 910 N N . PHE A 1 110 ? -4.213 3.957 2.184 1.00 88.56 110 PHE A N 1
ATOM 911 C CA . PHE A 1 110 ? -2.928 4.447 1.649 1.00 88.56 110 PHE A CA 1
ATOM 912 C C . PHE A 1 110 ? -2.233 3.533 0.621 1.00 88.56 110 PHE A C 1
ATOM 914 O O . PHE A 1 110 ? -1.038 3.704 0.373 1.00 88.56 110 PHE A O 1
ATOM 921 N N . ARG A 1 111 ? -2.972 2.617 -0.026 1.00 85.88 111 ARG A N 1
ATOM 922 C CA . ARG A 1 111 ? -2.451 1.749 -1.100 1.00 85.88 111 ARG A CA 1
ATOM 923 C C . ARG A 1 111 ? -1.677 2.516 -2.181 1.00 85.88 111 ARG A C 1
ATOM 925 O O . ARG A 1 111 ? -0.612 2.077 -2.587 1.00 85.88 111 ARG A O 1
ATOM 932 N N . GLU A 1 112 ? -2.166 3.692 -2.578 1.00 86.31 112 GLU A N 1
ATOM 933 C CA . GLU A 1 112 ? -1.556 4.545 -3.609 1.00 86.31 112 GLU A CA 1
ATOM 934 C C . GLU A 1 112 ? -0.144 4.991 -3.212 1.00 86.31 112 GLU A C 1
ATOM 936 O O . GLU A 1 112 ? 0.777 4.965 -4.020 1.00 86.31 112 GLU A O 1
ATOM 941 N N . SER A 1 113 ? 0.058 5.344 -1.938 1.00 89.31 113 SER A N 1
ATOM 942 C CA . SER A 1 113 ? 1.373 5.750 -1.430 1.00 89.31 113 SER A CA 1
ATOM 943 C C . SER A 1 113 ? 2.367 4.589 -1.412 1.00 89.31 113 SER A C 1
ATOM 945 O O . SER A 1 113 ? 3.551 4.797 -1.672 1.00 89.31 113 SER A O 1
ATOM 947 N N . ILE A 1 114 ? 1.888 3.379 -1.113 1.00 89.94 114 ILE A N 1
ATOM 948 C CA . ILE A 1 114 ? 2.703 2.159 -1.113 1.00 89.94 114 ILE A CA 1
ATOM 949 C C . ILE A 1 114 ? 3.076 1.799 -2.553 1.00 89.94 114 ILE A C 1
ATOM 951 O O . ILE A 1 114 ? 4.260 1.681 -2.856 1.00 89.94 114 ILE A O 1
ATOM 955 N N . LEU A 1 115 ? 2.087 1.721 -3.451 1.00 87.00 115 LEU A N 1
ATOM 956 C CA . LEU A 1 115 ? 2.285 1.448 -4.877 1.00 87.00 115 LEU A CA 1
ATOM 957 C C . LEU A 1 115 ? 3.270 2.432 -5.511 1.00 87.00 115 LEU A C 1
ATOM 959 O O . LEU A 1 115 ? 4.217 2.008 -6.164 1.00 87.00 115 LEU A O 1
ATOM 963 N N . ALA A 1 116 ? 3.123 3.733 -5.253 1.00 87.81 116 ALA A N 1
ATOM 964 C CA . ALA A 1 116 ? 4.025 4.748 -5.791 1.00 87.81 116 ALA A CA 1
ATOM 965 C C . ALA A 1 116 ? 5.483 4.588 -5.322 1.00 87.81 116 ALA A C 1
ATOM 967 O O . ALA A 1 116 ? 6.397 4.985 -6.041 1.00 87.81 116 ALA A O 1
ATOM 968 N N . SER A 1 117 ? 5.724 4.046 -4.124 1.00 88.19 117 SER A N 1
ATOM 969 C CA . SER A 1 117 ? 7.079 3.763 -3.623 1.00 88.19 117 SER A CA 1
ATOM 970 C C . SER A 1 117 ? 7.631 2.456 -4.205 1.00 88.19 117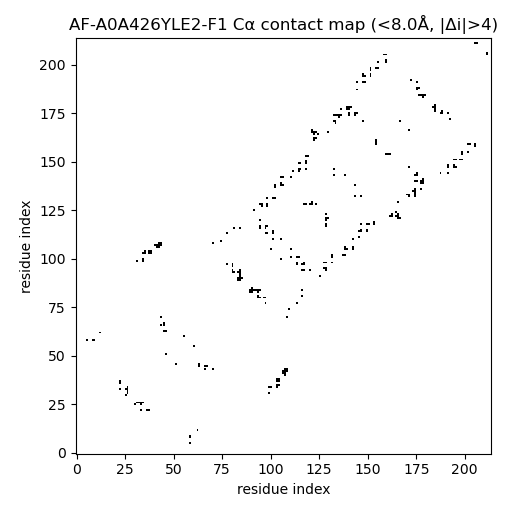 SER A C 1
ATOM 972 O O . SER A 1 117 ? 8.767 2.425 -4.674 1.00 88.19 117 SER A O 1
ATOM 974 N N . VAL A 1 118 ? 6.810 1.404 -4.284 1.00 87.81 118 VAL A N 1
ATOM 975 C CA . VAL A 1 118 ? 7.198 0.115 -4.883 1.00 87.81 118 VAL A CA 1
ATOM 976 C C . VAL A 1 118 ? 7.537 0.276 -6.370 1.00 87.81 118 VAL A C 1
ATOM 978 O O . VAL A 1 118 ? 8.608 -0.150 -6.798 1.00 87.81 118 VAL A O 1
ATOM 981 N N . VAL A 1 119 ? 6.696 0.970 -7.146 1.00 84.38 119 VAL A N 1
ATOM 982 C CA . VAL A 1 119 ? 6.908 1.197 -8.588 1.00 84.38 119 VAL A CA 1
ATOM 983 C C . VAL A 1 119 ? 8.196 1.973 -8.873 1.00 84.38 119 VAL A C 1
ATOM 985 O O . VAL A 1 119 ? 8.890 1.668 -9.836 1.00 84.38 119 VAL A O 1
ATOM 988 N N . LYS A 1 120 ? 8.595 2.917 -8.010 1.00 84.38 120 LYS A N 1
ATOM 989 C CA . LYS A 1 120 ? 9.880 3.631 -8.164 1.00 84.38 120 LYS A CA 1
ATOM 990 C C . LYS A 1 120 ? 11.100 2.719 -8.099 1.00 84.38 120 LYS A C 1
ATOM 992 O O . LYS A 1 120 ? 12.172 3.110 -8.548 1.00 84.38 120 LYS A O 1
ATOM 997 N N . ASN A 1 121 ? 10.941 1.535 -7.520 1.00 81.88 121 ASN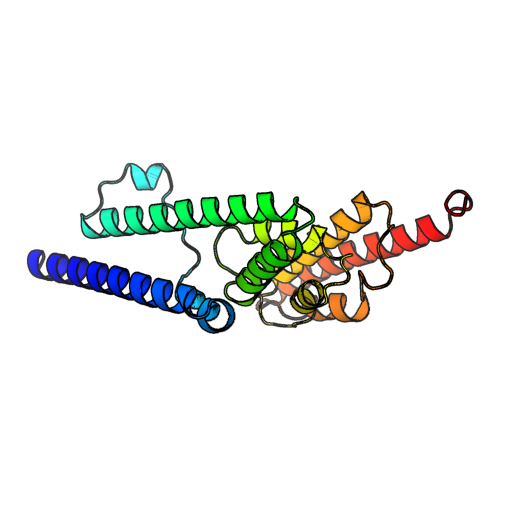 A N 1
ATOM 998 C CA . ASN A 1 121 ? 12.000 0.557 -7.359 1.00 81.88 121 ASN A CA 1
ATOM 999 C C . ASN A 1 121 ? 11.850 -0.613 -8.349 1.00 81.88 121 ASN A C 1
ATOM 1001 O O . ASN A 1 121 ? 12.574 -1.593 -8.215 1.00 81.88 121 ASN A O 1
ATOM 1005 N N . ILE A 1 122 ? 10.969 -0.521 -9.358 1.00 78.31 122 ILE A N 1
ATOM 1006 C CA . ILE A 1 122 ? 10.716 -1.613 -10.318 1.00 78.31 122 ILE A CA 1
ATOM 1007 C C . ILE A 1 122 ? 11.955 -1.996 -11.141 1.00 78.31 122 ILE A C 1
ATOM 1009 O O . ILE A 1 122 ? 12.109 -3.148 -11.530 1.00 78.31 122 ILE A O 1
ATOM 1013 N N . SER A 1 123 ? 12.890 -1.056 -11.314 1.00 72.38 123 SER A N 1
ATOM 1014 C CA . SER A 1 123 ? 14.189 -1.294 -11.959 1.00 72.38 123 SER A CA 1
ATOM 1015 C C . SER A 1 123 ? 15.279 -1.851 -11.050 1.00 72.38 123 SER A C 1
ATOM 1017 O O . SER A 1 123 ? 16.434 -1.953 -11.455 1.00 72.38 123 SER A O 1
ATOM 1019 N N . SER A 1 124 ? 14.939 -2.190 -9.810 1.00 76.06 124 SER A N 1
ATOM 1020 C CA . SER A 1 124 ? 15.842 -2.886 -8.902 1.00 76.06 124 SER A CA 1
ATOM 1021 C C . SER A 1 124 ? 16.078 -4.328 -9.363 1.00 76.06 124 SER A C 1
ATOM 1023 O O . SER A 1 124 ? 15.224 -4.958 -9.987 1.00 76.06 124 SER A O 1
ATOM 1025 N N . SER A 1 125 ? 17.215 -4.902 -8.974 1.00 70.88 125 SER A N 1
ATOM 1026 C CA . SER A 1 125 ? 17.480 -6.333 -9.140 1.00 70.88 125 SER A CA 1
ATOM 1027 C C . SER A 1 125 ? 16.638 -7.220 -8.210 1.00 70.88 125 SER A C 1
ATOM 1029 O O . SER A 1 125 ? 16.631 -8.431 -8.391 1.00 70.88 125 SER A O 1
ATOM 1031 N N . ASP A 1 126 ? 15.909 -6.650 -7.243 1.00 75.69 126 ASP A N 1
ATOM 1032 C CA . ASP A 1 126 ? 15.084 -7.408 -6.293 1.00 75.69 126 ASP A CA 1
ATOM 1033 C C . ASP A 1 126 ? 13.792 -7.953 -6.939 1.00 75.69 126 ASP A C 1
ATOM 1035 O O . ASP A 1 126 ? 12.842 -7.210 -7.194 1.00 75.69 126 ASP A O 1
ATOM 1039 N N . ASP A 1 127 ? 13.743 -9.272 -7.153 1.00 74.75 127 ASP A N 1
ATOM 1040 C CA . ASP A 1 127 ? 12.602 -9.988 -7.743 1.00 74.75 127 ASP A CA 1
ATOM 1041 C C . ASP A 1 127 ? 11.295 -9.847 -6.954 1.00 74.75 127 ASP A C 1
ATOM 1043 O O . ASP A 1 127 ? 10.211 -9.978 -7.530 1.00 74.75 127 ASP A O 1
ATOM 1047 N N . THR A 1 128 ? 11.356 -9.556 -5.649 1.00 75.50 128 THR A N 1
ATOM 1048 C CA . THR A 1 128 ? 10.143 -9.414 -4.826 1.00 75.50 128 THR A CA 1
ATOM 1049 C C . THR A 1 128 ? 9.242 -8.292 -5.338 1.00 75.50 128 THR A C 1
ATOM 1051 O O . THR A 1 128 ? 8.020 -8.440 -5.339 1.00 75.50 128 THR A O 1
ATOM 1054 N N . ILE A 1 129 ? 9.841 -7.222 -5.867 1.00 78.06 129 ILE A N 1
ATOM 1055 C CA . ILE A 1 129 ? 9.136 -6.066 -6.426 1.00 78.06 129 ILE A CA 1
ATOM 1056 C C . ILE A 1 129 ? 8.369 -6.473 -7.684 1.00 78.06 129 ILE A C 1
ATOM 1058 O O . ILE A 1 129 ? 7.198 -6.134 -7.818 1.00 78.06 129 ILE A O 1
ATOM 1062 N N . ARG A 1 130 ? 8.994 -7.258 -8.570 1.00 75.88 130 ARG A N 1
ATOM 1063 C CA . ARG A 1 130 ? 8.345 -7.789 -9.779 1.00 75.88 130 ARG A CA 1
ATOM 1064 C C . ARG A 1 130 ? 7.221 -8.760 -9.436 1.00 75.88 130 ARG A C 1
ATOM 1066 O O . ARG A 1 130 ? 6.128 -8.662 -9.984 1.00 75.88 130 ARG A O 1
ATOM 1073 N N . SER A 1 131 ? 7.458 -9.645 -8.467 1.00 76.06 131 SER A N 1
ATOM 1074 C CA . SER A 1 131 ? 6.507 -10.698 -8.093 1.00 76.06 131 SER A CA 1
ATOM 1075 C C . SER A 1 131 ? 5.145 -10.174 -7.620 1.00 76.06 131 SER A C 1
ATOM 1077 O O . SER A 1 131 ? 4.140 -10.869 -7.771 1.00 76.06 131 SER A O 1
ATOM 1079 N N . ILE A 1 132 ? 5.093 -8.943 -7.095 1.00 74.94 132 ILE A N 1
ATOM 1080 C CA . ILE A 1 132 ? 3.843 -8.263 -6.723 1.00 74.94 132 ILE A CA 1
ATOM 1081 C C . ILE A 1 132 ? 2.964 -7.999 -7.938 1.00 74.94 132 ILE A C 1
ATOM 1083 O O . ILE A 1 132 ? 1.744 -8.114 -7.856 1.00 74.94 132 ILE A O 1
ATOM 1087 N N . PHE A 1 133 ? 3.575 -7.639 -9.063 1.00 70.12 133 PHE A N 1
ATOM 1088 C CA . PHE A 1 133 ? 2.854 -7.298 -10.284 1.00 70.12 133 PHE A CA 1
ATOM 1089 C C . PHE A 1 133 ? 2.539 -8.543 -11.124 1.00 70.12 133 PHE A C 1
ATOM 1091 O O . PHE A 1 133 ? 1.533 -8.564 -11.827 1.00 70.12 133 PHE A O 1
ATOM 1098 N N . SER A 1 134 ? 3.318 -9.619 -10.969 1.00 65.50 134 SER A N 1
ATOM 1099 C CA . SER A 1 134 ? 3.116 -10.883 -11.691 1.00 65.50 134 SER A CA 1
ATOM 1100 C C . SER A 1 134 ? 2.062 -11.822 -11.077 1.00 65.50 134 SER A C 1
ATOM 1102 O O . SER A 1 134 ? 1.658 -12.784 -11.727 1.00 65.50 134 SER A O 1
ATOM 1104 N N . ASN A 1 135 ? 1.620 -11.609 -9.829 1.00 61.06 135 ASN A N 1
ATOM 1105 C CA . ASN A 1 135 ? 0.689 -12.525 -9.149 1.00 61.06 135 ASN A CA 1
ATOM 1106 C C . ASN A 1 135 ? -0.782 -12.180 -9.455 1.00 61.06 135 ASN A C 1
ATOM 1108 O O . ASN A 1 135 ? -1.462 -11.453 -8.724 1.00 61.06 135 ASN A O 1
ATOM 1112 N N . GLU A 1 136 ? -1.266 -12.718 -10.572 1.00 55.38 136 GLU A N 1
ATOM 1113 C CA . GLU A 1 136 ? -2.602 -12.482 -11.121 1.00 55.38 136 GLU A CA 1
ATOM 1114 C C . GLU A 1 136 ? -3.724 -12.845 -10.117 1.00 55.38 136 GLU A C 1
ATOM 1116 O O . GLU A 1 136 ? -3.778 -13.942 -9.562 1.00 55.38 136 GLU A O 1
ATOM 1121 N N . GLY A 1 137 ? -4.647 -11.906 -9.865 1.00 56.19 137 GLY A N 1
ATOM 1122 C CA . GLY A 1 137 ? -5.887 -12.141 -9.106 1.00 56.19 137 GLY A CA 1
ATOM 1123 C C . GLY A 1 137 ? -5.863 -11.835 -7.600 1.00 56.19 137 GLY A C 1
ATOM 1124 O O . GLY A 1 137 ? -6.929 -11.798 -6.985 1.00 56.19 137 GLY A O 1
ATOM 1125 N N . LYS A 1 138 ? -4.703 -11.556 -6.985 1.00 58.88 138 LYS A N 1
ATOM 1126 C CA . LYS A 1 138 ? -4.612 -11.322 -5.525 1.00 58.88 138 LYS A CA 1
ATOM 1127 C C . LYS A 1 138 ? -5.004 -9.922 -5.048 1.00 58.88 138 LYS A C 1
ATOM 1129 O O . LYS A 1 138 ? -5.404 -9.777 -3.894 1.00 58.88 138 LYS A O 1
ATOM 1134 N N . HIS A 1 139 ? -4.879 -8.900 -5.895 1.00 59.88 139 HIS A N 1
ATOM 1135 C CA . HIS A 1 139 ? -4.944 -7.495 -5.454 1.00 59.88 139 HIS A CA 1
ATOM 1136 C C . HIS A 1 139 ? -6.210 -6.745 -5.890 1.00 59.88 139 HIS A C 1
ATOM 1138 O O . HIS A 1 139 ? -6.345 -5.560 -5.589 1.00 59.88 139 HIS A O 1
ATOM 1144 N N . GLY A 1 140 ? -7.142 -7.430 -6.567 1.00 59.31 140 GLY A N 1
ATOM 1145 C CA . GLY A 1 140 ? -8.324 -6.836 -7.198 1.00 59.31 140 GLY A CA 1
ATOM 1146 C C . GLY A 1 140 ? -7.955 -5.898 -8.357 1.00 59.31 140 GLY A C 1
ATOM 1147 O O . GLY A 1 140 ? -6.982 -5.153 -8.283 1.00 59.31 140 GLY A O 1
ATOM 1148 N N . GLY A 1 141 ? -8.728 -5.918 -9.447 1.00 65.75 141 GLY A N 1
ATOM 1149 C CA . GLY A 1 141 ? -8.380 -5.202 -10.689 1.00 65.75 141 GLY A CA 1
ATOM 1150 C C . GLY A 1 141 ? -8.044 -3.708 -10.526 1.00 65.75 141 GLY A C 1
ATOM 1151 O O . GLY A 1 141 ? -7.246 -3.174 -11.289 1.00 65.75 141 GLY A O 1
ATOM 1152 N N . GLU A 1 142 ? -8.567 -3.041 -9.490 1.00 67.25 142 GLU A N 1
ATOM 1153 C CA . GLU A 1 142 ? -8.278 -1.632 -9.186 1.00 67.25 142 GLU A CA 1
ATOM 1154 C C . GLU A 1 142 ? -6.826 -1.381 -8.725 1.00 67.25 142 GLU A C 1
ATOM 1156 O O . GLU A 1 142 ? -6.291 -0.299 -8.947 1.00 67.25 142 GLU A O 1
ATOM 1161 N N . ALA A 1 143 ? -6.172 -2.318 -8.026 1.00 68.12 143 ALA A N 1
ATOM 1162 C CA . ALA A 1 143 ? -4.766 -2.160 -7.620 1.00 68.12 143 ALA A CA 1
ATOM 1163 C C . ALA A 1 143 ? -3.819 -2.424 -8.789 1.00 68.12 143 ALA A C 1
ATOM 1165 O O . ALA A 1 143 ? -2.833 -1.711 -8.956 1.00 68.12 143 ALA A O 1
ATOM 1166 N N . THR A 1 144 ? -4.168 -3.398 -9.628 1.00 70.81 144 THR A N 1
ATOM 1167 C CA . THR A 1 144 ? -3.456 -3.691 -10.870 1.00 70.81 144 THR A CA 1
ATOM 1168 C C . THR A 1 144 ? -3.506 -2.506 -11.833 1.00 70.81 144 THR A C 1
ATOM 1170 O O . THR A 1 144 ? -2.471 -2.115 -12.357 1.00 70.81 144 THR A O 1
ATOM 1173 N N . LEU A 1 145 ? -4.672 -1.879 -12.028 1.00 70.44 145 LEU A N 1
ATOM 1174 C CA . LEU A 1 145 ? -4.785 -0.706 -12.901 1.00 70.44 145 LEU A CA 1
ATOM 1175 C C . LEU A 1 145 ? -3.934 0.470 -12.404 1.00 70.44 145 LEU A C 1
ATOM 1177 O O . LEU A 1 145 ? -3.226 1.097 -13.188 1.00 70.44 145 LEU A O 1
ATOM 1181 N N . GLU A 1 146 ? -3.984 0.752 -11.102 1.00 75.75 146 GLU A N 1
ATOM 1182 C CA . GLU A 1 146 ? -3.189 1.825 -10.500 1.00 75.75 146 GLU A CA 1
ATOM 1183 C C . GLU A 1 146 ? -1.685 1.560 -10.652 1.00 75.75 146 GLU A C 1
ATOM 1185 O O . GLU A 1 146 ? -0.928 2.455 -11.025 1.00 75.75 146 GLU A O 1
ATOM 1190 N N . ALA A 1 147 ? -1.252 0.313 -10.443 1.00 74.94 147 ALA A N 1
ATOM 1191 C CA . ALA A 1 147 ? 0.125 -0.101 -10.686 1.00 74.94 147 ALA A CA 1
ATOM 1192 C C . ALA A 1 147 ? 0.549 0.141 -12.141 1.00 74.94 147 ALA A C 1
ATOM 1194 O O . ALA A 1 147 ? 1.576 0.771 -12.375 1.00 74.94 147 ALA A O 1
ATOM 1195 N N . VAL A 1 148 ? -0.262 -0.291 -13.113 1.00 74.19 148 VAL A N 1
ATOM 1196 C CA . VAL A 1 148 ? 0.016 -0.101 -14.548 1.00 74.19 148 VAL A CA 1
ATOM 1197 C C . VAL A 1 148 ? 0.147 1.384 -14.897 1.00 74.19 148 VAL A C 1
ATOM 1199 O O . VAL A 1 148 ? 1.070 1.765 -15.616 1.00 74.19 148 VAL A O 1
ATOM 1202 N N . ARG A 1 149 ? -0.727 2.245 -14.357 1.00 75.25 149 ARG A N 1
ATOM 1203 C CA . ARG A 1 149 ? -0.654 3.703 -14.563 1.00 75.25 149 ARG A CA 1
ATOM 1204 C C . ARG A 1 149 ? 0.636 4.292 -14.000 1.00 75.25 149 ARG A C 1
ATOM 1206 O O . ARG A 1 149 ? 1.332 5.017 -14.705 1.00 75.25 149 ARG A O 1
ATOM 1213 N N . LEU A 1 150 ? 0.984 3.938 -12.764 1.00 78.62 150 LEU A N 1
ATOM 1214 C CA . LEU A 1 150 ? 2.209 4.408 -12.119 1.00 78.62 150 LEU A CA 1
ATOM 1215 C C . LEU A 1 150 ? 3.465 3.922 -12.849 1.00 78.62 150 LEU A C 1
ATOM 1217 O O . LEU A 1 150 ? 4.428 4.677 -12.954 1.00 78.62 150 LEU A O 1
ATOM 1221 N N . ILE A 1 151 ? 3.466 2.689 -13.365 1.00 74.50 151 ILE A N 1
ATOM 1222 C CA . ILE A 1 151 ? 4.573 2.149 -14.165 1.00 74.50 151 ILE A CA 1
ATOM 1223 C C . ILE A 1 151 ? 4.699 2.932 -15.471 1.00 74.50 151 ILE A C 1
ATOM 1225 O O . ILE A 1 151 ? 5.798 3.369 -15.804 1.00 74.50 151 ILE A O 1
ATOM 1229 N N . ALA A 1 152 ? 3.592 3.179 -16.178 1.00 70.81 152 ALA A N 1
ATOM 1230 C CA . ALA A 1 152 ? 3.603 3.983 -17.398 1.00 70.81 152 ALA A CA 1
ATOM 1231 C C . ALA A 1 152 ? 4.168 5.389 -17.137 1.00 70.81 152 ALA A C 1
ATOM 1233 O O . ALA A 1 152 ? 5.052 5.844 -17.861 1.00 70.81 152 ALA A O 1
ATOM 1234 N N . ASP A 1 153 ? 3.735 6.058 -16.067 1.00 73.81 153 ASP A N 1
ATOM 1235 C CA . ASP A 1 153 ? 4.271 7.366 -15.677 1.00 73.81 153 ASP A CA 1
ATOM 1236 C C . ASP A 1 153 ? 5.752 7.295 -15.279 1.00 73.81 153 ASP A C 1
ATOM 1238 O O . ASP A 1 153 ? 6.533 8.186 -15.622 1.00 73.81 153 ASP A O 1
ATOM 1242 N N . HIS A 1 154 ? 6.175 6.218 -14.614 1.00 71.38 154 HIS A N 1
ATOM 1243 C CA . HIS A 1 154 ? 7.572 5.993 -14.254 1.00 71.38 154 HIS A CA 1
ATOM 1244 C C . HIS A 1 154 ? 8.462 5.802 -15.490 1.00 71.38 154 HIS A C 1
ATOM 1246 O O . HIS A 1 154 ? 9.532 6.409 -15.558 1.00 71.38 154 HIS A O 1
ATOM 1252 N N . VAL A 1 155 ? 8.010 5.040 -16.492 1.00 69.44 155 VAL A N 1
ATOM 1253 C CA . VAL A 1 155 ? 8.715 4.872 -17.776 1.00 69.44 155 VAL A CA 1
ATOM 1254 C C . VAL A 1 155 ? 8.831 6.210 -18.501 1.00 69.44 155 VAL A C 1
ATOM 1256 O O . VAL A 1 155 ? 9.898 6.547 -19.013 1.00 69.44 155 VAL A O 1
ATOM 1259 N N . LYS A 1 156 ? 7.741 6.990 -18.520 1.00 68.62 156 LYS A N 1
ATOM 1260 C CA . LYS A 1 156 ? 7.706 8.328 -19.125 1.00 68.62 156 LYS A CA 1
ATOM 1261 C C . LYS A 1 156 ? 8.696 9.278 -18.454 1.00 68.62 156 LYS A C 1
ATOM 1263 O O . LYS A 1 156 ? 9.353 10.029 -19.159 1.00 68.62 156 LYS A O 1
ATOM 1268 N N . PHE A 1 157 ? 8.786 9.254 -17.124 1.00 71.88 157 PHE A N 1
ATOM 1269 C CA . PHE A 1 157 ? 9.678 10.130 -16.361 1.00 71.88 157 PHE A CA 1
ATOM 1270 C C . PHE A 1 157 ? 11.163 9.814 -16.581 1.00 71.88 157 PHE A C 1
ATOM 1272 O O . PHE A 1 157 ? 11.984 10.722 -16.538 1.00 71.88 157 PHE A O 1
ATOM 1279 N N . HIS A 1 158 ? 11.506 8.546 -16.818 1.00 65.25 158 HIS A N 1
ATOM 1280 C CA . HIS A 1 158 ? 12.888 8.111 -17.041 1.00 65.25 158 HIS A CA 1
ATOM 1281 C C . HIS A 1 158 ? 13.265 8.049 -18.529 1.00 65.25 158 HIS A C 1
ATOM 1283 O O . HIS A 1 158 ? 14.226 7.371 -18.872 1.00 65.25 158 HIS A O 1
ATOM 1289 N N . ASP A 1 159 ? 12.498 8.685 -19.424 1.00 66.25 159 ASP A N 1
ATOM 1290 C CA . ASP A 1 159 ? 12.721 8.654 -20.879 1.00 66.25 159 ASP A CA 1
ATOM 1291 C C . ASP A 1 159 ? 12.965 7.235 -21.428 1.00 66.25 159 ASP A C 1
ATOM 1293 O O . ASP A 1 159 ? 13.774 7.013 -22.322 1.00 66.25 159 ASP A O 1
ATOM 1297 N N . CYS A 1 160 ? 12.239 6.245 -20.895 1.00 60.59 160 CYS A N 1
ATOM 1298 C CA . CYS A 1 160 ? 12.378 4.826 -21.249 1.00 60.59 160 CYS A CA 1
ATOM 1299 C C . CYS A 1 160 ? 13.718 4.164 -20.866 1.00 60.59 160 CYS A C 1
ATOM 1301 O O . CYS A 1 160 ? 13.943 3.010 -21.231 1.00 60.59 160 CYS A O 1
ATOM 1303 N N . GLN A 1 161 ? 14.581 4.835 -20.100 1.00 61.50 161 GLN A N 1
ATOM 1304 C CA . GLN A 1 161 ? 15.807 4.261 -19.547 1.00 61.50 161 GLN A CA 1
ATOM 1305 C C . GLN A 1 161 ? 15.487 3.432 -18.301 1.00 61.50 161 GLN A C 1
ATOM 1307 O O . GLN A 1 161 ? 15.570 3.898 -17.165 1.00 61.50 161 GLN A O 1
ATOM 1312 N N . LEU A 1 162 ? 15.087 2.184 -18.522 1.00 64.56 162 LEU A N 1
ATOM 1313 C CA . LEU A 1 162 ? 14.857 1.205 -17.465 1.00 64.56 162 LEU A CA 1
ATOM 1314 C C . LEU A 1 162 ? 15.788 0.009 -17.658 1.00 64.56 162 LEU A C 1
ATOM 1316 O O . LEU A 1 162 ? 16.288 -0.237 -18.756 1.00 64.56 162 LEU A O 1
ATOM 1320 N N . HIS A 1 163 ? 16.042 -0.724 -16.576 1.00 61.88 163 HIS A N 1
ATOM 1321 C CA . HIS A 1 163 ? 16.792 -1.970 -16.665 1.00 61.88 163 HIS A CA 1
ATOM 1322 C C . HIS A 1 163 ? 16.024 -2.953 -17.578 1.00 61.88 163 HIS A C 1
ATOM 1324 O O . HIS A 1 163 ? 14.793 -2.967 -17.537 1.00 61.88 163 HIS A O 1
ATOM 1330 N N . PRO A 1 164 ? 16.695 -3.781 -18.399 1.00 59.16 164 PRO A N 1
ATOM 1331 C CA . PRO A 1 164 ? 16.013 -4.736 -19.281 1.00 59.16 164 PRO A CA 1
ATOM 1332 C C . PRO A 1 164 ? 15.041 -5.666 -18.539 1.00 59.16 164 PRO A C 1
ATOM 1334 O O . PRO A 1 164 ? 13.980 -5.994 -19.056 1.00 59.16 164 PRO A O 1
ATOM 1337 N N . ASP A 1 165 ? 15.372 -6.004 -17.292 1.00 61.94 165 ASP A N 1
ATOM 1338 C CA . ASP A 1 165 ? 14.543 -6.849 -16.424 1.00 61.94 165 ASP A CA 1
ATOM 1339 C C . ASP A 1 165 ? 13.440 -6.072 -15.674 1.00 61.94 16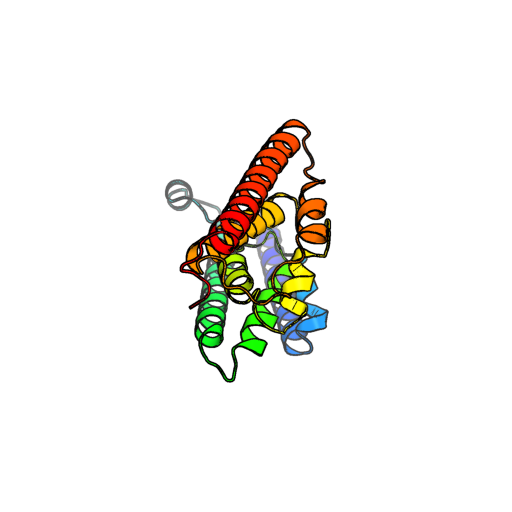5 ASP A C 1
ATOM 1341 O O . ASP A 1 165 ? 12.708 -6.659 -14.882 1.00 61.94 165 ASP A O 1
ATOM 1345 N N . SER A 1 166 ? 13.320 -4.751 -15.860 1.00 58.78 166 SER A N 1
ATOM 1346 C CA . SER A 1 166 ? 12.332 -3.914 -15.158 1.00 58.78 166 SER A CA 1
ATOM 1347 C C . SER A 1 166 ? 10.897 -4.134 -15.627 1.00 58.78 166 SER A C 1
ATOM 1349 O O . SER A 1 166 ? 9.972 -3.800 -14.891 1.00 58.78 166 SER A O 1
ATOM 1351 N N . ILE A 1 167 ? 10.697 -4.593 -16.867 1.00 57.62 167 ILE A N 1
ATOM 1352 C CA . ILE A 1 167 ? 9.374 -4.698 -17.493 1.00 57.62 167 ILE A CA 1
ATOM 1353 C C . ILE A 1 167 ? 9.311 -5.977 -18.327 1.00 57.62 167 ILE A C 1
ATOM 1355 O O . ILE A 1 167 ? 9.813 -6.016 -19.450 1.00 57.62 167 ILE A O 1
ATOM 1359 N N . ASP A 1 168 ? 8.630 -7.001 -17.812 1.00 56.91 168 ASP A N 1
ATOM 1360 C CA . ASP A 1 168 ? 8.150 -8.105 -18.642 1.00 56.91 168 ASP A CA 1
ATOM 1361 C C . ASP A 1 168 ? 6.717 -7.795 -19.095 1.00 56.91 168 ASP A C 1
ATOM 1363 O O . ASP A 1 168 ? 5.722 -8.173 -18.470 1.00 56.91 168 ASP A O 1
ATOM 1367 N N . VAL A 1 169 ? 6.631 -7.100 -20.235 1.00 45.88 169 VAL A N 1
ATOM 1368 C CA . VAL A 1 169 ? 5.384 -6.650 -20.881 1.00 45.88 169 VAL A CA 1
ATOM 1369 C C . VAL A 1 169 ? 4.373 -7.798 -21.057 1.00 45.88 169 VAL A C 1
ATOM 1371 O O . VAL A 1 169 ? 3.170 -7.554 -21.132 1.00 45.88 169 VAL A O 1
ATOM 1374 N N . SER A 1 170 ? 4.831 -9.056 -21.121 1.00 38.44 170 SER A N 1
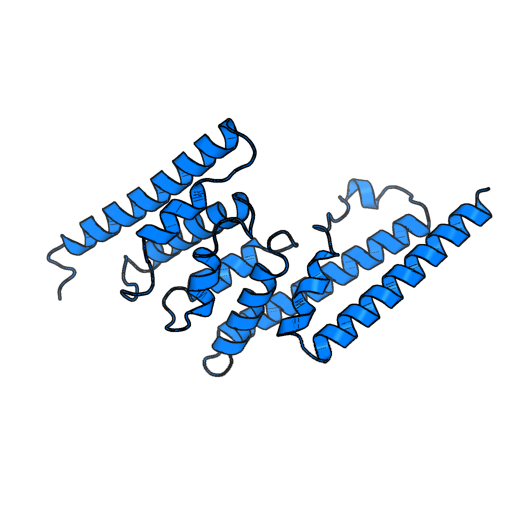ATOM 1375 C CA . SER A 1 170 ? 3.982 -10.224 -21.376 1.00 38.44 170 SER A CA 1
ATOM 1376 C C . SER A 1 170 ? 3.201 -10.717 -20.150 1.00 38.44 170 SER A C 1
ATOM 1378 O O . SER A 1 170 ? 2.082 -11.220 -20.304 1.00 38.44 170 SER A O 1
ATOM 1380 N N . ALA A 1 171 ? 3.755 -10.549 -18.946 1.00 49.84 171 ALA A N 1
ATOM 1381 C CA . ALA A 1 171 ? 3.094 -10.878 -17.684 1.00 49.84 171 ALA A CA 1
ATOM 1382 C C . ALA A 1 171 ? 2.199 -9.718 -17.214 1.00 49.84 171 ALA A C 1
ATOM 1384 O O . ALA A 1 171 ? 1.054 -9.936 -16.812 1.00 49.84 171 ALA A O 1
ATOM 1385 N N . ASP A 1 172 ? 2.669 -8.478 -17.383 1.00 49.69 172 ASP A N 1
ATOM 1386 C CA . ASP A 1 172 ? 1.966 -7.266 -16.941 1.00 49.69 172 ASP A CA 1
ATOM 1387 C C . ASP A 1 172 ? 0.640 -7.026 -17.699 1.00 49.69 172 ASP A C 1
ATOM 1389 O O . ASP A 1 172 ? -0.315 -6.473 -17.147 1.00 49.69 172 ASP A O 1
ATOM 1393 N N . LEU A 1 173 ? 0.525 -7.503 -18.949 1.00 44.50 173 LEU A N 1
ATOM 1394 C CA . LEU A 1 173 ? -0.698 -7.392 -19.760 1.00 44.50 173 LEU A CA 1
ATOM 1395 C C . LEU A 1 173 ? -1.808 -8.375 -19.353 1.00 44.50 173 LEU A C 1
ATOM 1397 O O . LEU A 1 173 ? -2.993 -8.092 -19.553 1.00 44.50 173 LEU A O 1
ATOM 1401 N N . LYS A 1 174 ? -1.452 -9.546 -18.808 1.00 48.00 174 LYS A N 1
ATOM 1402 C CA . LYS A 1 174 ? -2.420 -10.606 -18.467 1.00 48.00 174 LYS A CA 1
ATOM 1403 C C . LYS A 1 174 ? -3.187 -10.312 -17.178 1.00 48.00 174 LYS A C 1
ATOM 1405 O O . LYS A 1 174 ? -4.368 -10.658 -17.080 1.00 48.00 174 LYS A O 1
ATOM 1410 N N . ALA A 1 175 ? -2.579 -9.577 -16.246 1.00 49.31 175 ALA A N 1
ATOM 1411 C CA . ALA A 1 175 ? -3.177 -9.199 -14.963 1.00 49.31 175 ALA A CA 1
ATOM 1412 C C . ALA A 1 175 ? -4.438 -8.308 -15.086 1.00 49.31 175 ALA A C 1
ATOM 1414 O O . ALA A 1 175 ? -5.271 -8.269 -14.181 1.00 49.31 175 ALA A O 1
ATOM 1415 N N . VAL A 1 176 ? -4.636 -7.639 -16.227 1.00 49.62 176 VAL A N 1
ATOM 1416 C CA . VAL A 1 176 ? -5.773 -6.738 -16.519 1.00 49.62 176 VAL A CA 1
ATOM 1417 C C . VAL A 1 176 ? -7.094 -7.507 -16.778 1.00 49.62 176 VAL A C 1
ATOM 1419 O O . VAL A 1 176 ? -8.173 -6.931 -16.942 1.00 49.62 176 VAL A O 1
ATOM 1422 N N . SER A 1 177 ? -7.056 -8.840 -16.833 1.00 48.28 177 SER A N 1
ATOM 1423 C CA . SER A 1 177 ? -8.164 -9.663 -17.338 1.00 48.28 177 SER A CA 1
ATOM 1424 C C . SER A 1 177 ? -9.342 -9.903 -16.368 1.00 48.28 177 SER A C 1
ATOM 1426 O O . SER A 1 177 ? -10.409 -10.313 -16.833 1.00 48.28 177 SER A O 1
ATOM 1428 N N . PHE A 1 178 ? -9.238 -9.577 -15.069 1.00 48.12 178 PHE A N 1
ATOM 1429 C CA . PHE A 1 178 ? -10.275 -9.917 -14.072 1.00 48.12 178 PHE A CA 1
ATOM 1430 C C . PHE A 1 178 ? -10.762 -8.733 -13.214 1.00 48.12 178 PHE A C 1
ATOM 1432 O O . PHE A 1 178 ? -10.340 -8.541 -12.075 1.00 48.12 178 PHE A O 1
ATOM 1439 N N . ALA A 1 179 ? -11.742 -7.986 -13.738 1.00 48.50 179 ALA A N 1
ATOM 1440 C CA . ALA A 1 179 ? -12.627 -7.121 -12.945 1.00 48.50 179 ALA A CA 1
ATOM 1441 C C . ALA A 1 179 ? -14.037 -7.749 -12.834 1.00 48.50 179 ALA A C 1
ATOM 1443 O O . ALA A 1 179 ? -14.496 -8.375 -13.798 1.00 48.50 179 ALA A O 1
ATOM 1444 N N . PRO A 1 180 ? -14.738 -7.619 -11.690 1.00 51.22 180 PRO A N 1
ATOM 1445 C CA . PRO A 1 180 ? -15.984 -8.345 -11.432 1.00 51.22 180 PRO A CA 1
ATOM 1446 C C . PRO A 1 180 ? -17.136 -7.950 -12.372 1.00 51.22 180 PRO A C 1
ATOM 1448 O O . PRO A 1 180 ? -17.878 -8.833 -12.797 1.00 51.22 180 PRO A O 1
ATOM 1451 N N . ASP A 1 181 ? -17.242 -6.679 -12.780 1.00 56.53 181 ASP A N 1
ATOM 1452 C CA . ASP A 1 181 ? -18.263 -6.202 -13.727 1.00 56.53 181 ASP A CA 1
ATOM 1453 C C . ASP A 1 181 ? -17.741 -6.103 -15.172 1.00 56.53 181 ASP A C 1
ATOM 1455 O O . ASP A 1 181 ? -16.593 -5.747 -15.416 1.00 56.53 181 ASP A O 1
ATOM 1459 N N . SER A 1 182 ? -18.588 -6.417 -16.154 1.00 56.16 182 SER A N 1
ATOM 1460 C CA . SER A 1 182 ? -18.209 -6.490 -17.571 1.00 56.16 182 SER A CA 1
ATOM 1461 C C . SER A 1 182 ? -17.970 -5.128 -18.233 1.00 56.16 182 SER A C 1
ATOM 1463 O O . SER A 1 182 ? -17.174 -5.053 -19.172 1.00 56.16 182 SER A O 1
ATOM 1465 N N . LYS A 1 183 ? -18.637 -4.058 -17.771 1.00 59.28 183 LYS A N 1
ATOM 1466 C CA . LYS A 1 183 ? -18.417 -2.698 -18.284 1.00 59.28 183 LYS A CA 1
ATOM 1467 C C . LYS A 1 183 ? -17.182 -2.086 -17.650 1.00 59.28 183 LYS A C 1
ATOM 1469 O O . LYS A 1 183 ? -16.313 -1.623 -18.388 1.00 59.28 183 LYS A O 1
ATOM 1474 N N . ASP A 1 184 ? -17.067 -2.176 -16.328 1.00 53.66 184 ASP A N 1
ATOM 1475 C CA . ASP A 1 184 ? -15.882 -1.693 -15.616 1.00 53.66 184 ASP A CA 1
ATOM 1476 C C . ASP A 1 184 ? -14.625 -2.425 -16.096 1.00 53.66 184 ASP A C 1
ATOM 1478 O O . ASP A 1 184 ? -13.606 -1.795 -16.358 1.00 53.66 184 ASP A O 1
ATOM 1482 N N . ARG A 1 185 ? -14.714 -3.736 -16.364 1.00 53.78 185 ARG A N 1
ATOM 1483 C CA . ARG A 1 185 ? -13.622 -4.514 -16.970 1.00 53.78 185 ARG A CA 1
ATOM 1484 C C . ARG A 1 185 ? -13.192 -3.972 -18.322 1.00 53.78 185 ARG A C 1
ATOM 1486 O O . ARG A 1 185 ? -12.000 -3.809 -18.539 1.00 53.78 185 ARG A O 1
ATOM 1493 N N . LYS A 1 186 ? -14.133 -3.697 -19.228 1.00 56.69 186 LYS A N 1
ATOM 1494 C CA . LYS A 1 186 ? -13.811 -3.165 -20.562 1.00 56.69 186 LYS A CA 1
ATOM 1495 C C . LYS A 1 186 ? -13.178 -1.778 -20.479 1.00 56.69 186 LYS A C 1
ATOM 1497 O O . LYS A 1 186 ? -12.248 -1.501 -21.228 1.00 56.69 186 LYS A O 1
ATOM 1502 N N . MET A 1 187 ? -13.652 -0.936 -19.562 1.00 61.44 187 MET A N 1
ATOM 1503 C CA . MET A 1 187 ? -13.084 0.391 -19.323 1.00 61.44 187 MET A CA 1
ATOM 1504 C C . MET A 1 187 ? -11.658 0.292 -18.768 1.00 61.44 187 MET A C 1
ATOM 1506 O O . MET A 1 187 ? -10.737 0.839 -19.367 1.00 61.44 187 MET A O 1
ATOM 1510 N N . MET A 1 188 ? -11.454 -0.487 -17.700 1.00 56.62 188 MET A N 1
ATOM 1511 C CA . MET A 1 188 ? -10.135 -0.712 -17.096 1.00 56.62 188 MET A CA 1
ATOM 1512 C C . MET A 1 188 ? -9.157 -1.378 -18.077 1.00 56.62 188 MET A C 1
ATOM 1514 O O . MET A 1 188 ? -7.990 -1.003 -18.133 1.00 56.62 188 MET A O 1
ATOM 1518 N N . GLN A 1 189 ? -9.633 -2.324 -18.897 1.00 54.56 189 GLN A N 1
ATOM 1519 C CA . GLN A 1 189 ? -8.846 -2.946 -19.966 1.00 54.56 189 GLN A CA 1
ATOM 1520 C C . GLN A 1 189 ? -8.436 -1.943 -21.035 1.00 54.56 189 GLN A C 1
ATOM 1522 O O . GLN A 1 189 ? -7.281 -1.946 -21.447 1.00 54.56 189 GLN A O 1
ATOM 1527 N N . SER A 1 190 ? -9.355 -1.077 -21.467 1.00 61.00 190 SER A N 1
ATOM 1528 C CA . SER A 1 190 ? -9.048 -0.035 -22.443 1.00 61.00 190 SER A CA 1
ATOM 1529 C C . SER A 1 190 ? -8.024 0.963 -21.902 1.00 61.00 190 SER A C 1
ATOM 1531 O O . SER A 1 190 ? -7.119 1.344 -22.637 1.00 61.00 190 SER A O 1
ATOM 1533 N N . GLU A 1 191 ? -8.136 1.378 -20.638 1.00 63.91 191 GLU A N 1
ATOM 1534 C CA . GLU A 1 191 ? -7.181 2.303 -20.015 1.00 63.91 191 GLU A CA 1
ATOM 1535 C C . GLU A 1 191 ? -5.796 1.676 -19.846 1.00 63.91 191 GLU A C 1
ATOM 1537 O O . GLU A 1 191 ? -4.794 2.294 -20.205 1.00 63.91 191 GLU A O 1
ATOM 1542 N N . ALA A 1 192 ? -5.729 0.438 -19.353 1.00 61.19 192 ALA A N 1
ATOM 1543 C CA . ALA A 1 192 ? -4.468 -0.278 -19.208 1.00 61.19 192 ALA A CA 1
ATOM 1544 C C . ALA A 1 192 ? -3.805 -0.543 -20.569 1.00 61.19 192 ALA A C 1
ATOM 1546 O O . ALA A 1 192 ? -2.611 -0.300 -20.720 1.00 61.19 192 ALA A O 1
ATOM 1547 N N . LEU A 1 193 ? -4.574 -0.972 -21.580 1.00 59.12 193 LEU A N 1
ATOM 1548 C CA . LEU A 1 193 ? -4.069 -1.146 -22.946 1.00 59.12 193 LEU A CA 1
ATOM 1549 C C . LEU A 1 193 ? -3.541 0.172 -23.514 1.00 59.12 193 LEU A C 1
ATOM 1551 O O . LEU A 1 193 ? -2.450 0.177 -24.073 1.00 59.12 193 LEU A O 1
ATOM 1555 N N . SER A 1 194 ? -4.257 1.288 -23.342 1.00 67.56 194 SER A N 1
ATOM 1556 C CA . SER A 1 194 ? -3.772 2.607 -23.768 1.00 67.56 194 SER A CA 1
ATOM 1557 C C . SER A 1 194 ? -2.466 2.985 -23.075 1.00 67.56 194 SER A C 1
ATOM 1559 O O . SER A 1 194 ? -1.524 3.383 -23.752 1.00 67.56 194 SER A O 1
ATOM 1561 N N . ALA A 1 195 ? -2.364 2.807 -21.754 1.00 63.91 195 ALA A N 1
ATOM 1562 C CA . ALA A 1 195 ? -1.138 3.096 -21.011 1.00 63.91 195 ALA A CA 1
ATOM 1563 C C . ALA A 1 195 ? 0.044 2.236 -21.495 1.00 63.91 195 ALA A C 1
ATOM 1565 O O . ALA A 1 195 ? 1.155 2.744 -21.675 1.00 63.91 195 ALA A O 1
ATOM 1566 N N . VAL A 1 196 ? -0.194 0.951 -21.769 1.00 64.88 196 VAL A N 1
ATOM 1567 C CA . VAL A 1 196 ? 0.828 0.043 -22.303 1.00 64.88 196 VAL A CA 1
ATOM 1568 C C . VAL A 1 196 ? 1.225 0.420 -23.726 1.00 64.88 196 VAL A C 1
ATOM 1570 O O . VAL A 1 196 ? 2.416 0.501 -24.013 1.00 64.88 196 VAL A O 1
ATOM 1573 N N . PHE A 1 197 ? 0.270 0.695 -24.615 1.00 63.12 197 PHE A N 1
ATOM 1574 C CA . PHE A 1 197 ? 0.570 1.112 -25.984 1.00 63.12 197 PHE A CA 1
ATOM 1575 C C . PHE A 1 197 ? 1.312 2.445 -26.018 1.00 63.12 197 PHE A C 1
ATOM 1577 O O . PHE A 1 197 ? 2.295 2.570 -26.744 1.00 63.12 197 PHE A O 1
ATOM 1584 N N . GLU A 1 198 ? 0.910 3.426 -25.208 1.00 66.12 198 GLU A N 1
ATOM 1585 C CA . GLU A 1 198 ? 1.645 4.684 -25.059 1.00 66.12 198 GLU A CA 1
ATOM 1586 C C . GLU A 1 198 ? 3.088 4.448 -24.610 1.00 66.12 198 GLU A C 1
ATOM 1588 O O . GLU A 1 198 ? 4.004 5.102 -25.110 1.00 66.12 198 GLU A O 1
ATOM 1593 N N . THR A 1 199 ? 3.289 3.513 -23.681 1.00 65.44 199 THR A N 1
ATOM 1594 C CA . THR A 1 199 ? 4.611 3.133 -23.176 1.00 65.44 199 THR A CA 1
ATOM 1595 C C . THR A 1 199 ? 5.433 2.460 -24.278 1.00 65.44 199 THR A C 1
ATOM 1597 O O . THR A 1 199 ? 6.546 2.892 -24.567 1.00 65.44 199 THR A O 1
ATOM 1600 N N . TYR A 1 200 ? 4.856 1.479 -24.975 1.00 63.31 200 TYR A N 1
ATOM 1601 C CA . TYR A 1 200 ? 5.481 0.754 -26.080 1.00 63.31 200 TYR A CA 1
ATOM 1602 C C . TYR A 1 200 ? 5.869 1.672 -27.246 1.00 63.31 200 TYR A C 1
ATOM 1604 O O . TYR A 1 200 ? 7.016 1.661 -27.690 1.00 63.31 200 TYR A O 1
ATOM 1612 N N . PHE A 1 201 ? 4.950 2.519 -27.718 1.00 69.00 201 PHE A N 1
ATOM 1613 C CA . PHE A 1 201 ? 5.233 3.465 -28.799 1.00 69.00 201 PHE A CA 1
ATOM 1614 C C . PHE A 1 201 ? 6.280 4.500 -28.402 1.00 69.00 201 PHE A C 1
ATOM 1616 O O . PHE A 1 201 ? 7.058 4.935 -29.249 1.00 69.00 201 PHE A O 1
ATOM 1623 N N . ARG A 1 202 ? 6.334 4.886 -27.125 1.00 68.69 202 ARG A N 1
ATOM 1624 C CA . ARG A 1 202 ? 7.362 5.797 -26.623 1.00 68.69 202 ARG A CA 1
ATOM 1625 C C . ARG A 1 202 ? 8.739 5.140 -26.597 1.00 68.69 202 ARG A C 1
ATOM 1627 O O . ARG A 1 202 ? 9.677 5.754 -27.097 1.00 68.69 202 ARG A O 1
ATOM 1634 N N . ILE A 1 203 ? 8.840 3.899 -26.111 1.00 66.06 203 ILE A N 1
ATOM 1635 C CA . ILE A 1 203 ? 10.076 3.100 -26.158 1.00 66.06 203 ILE A CA 1
ATOM 1636 C C . ILE A 1 203 ? 10.546 2.951 -27.610 1.00 66.06 203 ILE A C 1
ATOM 1638 O O . ILE A 1 203 ? 11.697 3.253 -27.920 1.00 66.06 203 ILE A O 1
ATOM 1642 N N . LEU A 1 204 ? 9.642 2.569 -28.519 1.00 66.19 204 LEU A N 1
ATOM 1643 C CA . LEU A 1 204 ? 9.928 2.479 -29.952 1.00 66.19 204 LEU A CA 1
ATOM 1644 C C . LEU A 1 204 ? 10.446 3.807 -30.506 1.00 66.19 204 LEU A C 1
ATOM 1646 O O . LEU A 1 204 ? 11.497 3.837 -31.141 1.00 66.19 204 LEU A O 1
ATOM 1650 N N . LYS A 1 205 ? 9.745 4.915 -30.247 1.00 71.69 205 LYS A N 1
ATOM 1651 C CA . LYS A 1 205 ? 10.145 6.243 -30.724 1.00 71.69 205 LYS A CA 1
ATOM 1652 C C . LYS A 1 205 ? 11.532 6.637 -30.214 1.00 71.69 205 LYS A C 1
ATOM 1654 O O . LYS A 1 205 ? 12.319 7.145 -31.001 1.00 71.69 205 LYS A O 1
ATOM 1659 N N . HIS A 1 206 ? 11.833 6.369 -28.944 1.00 67.56 206 HIS A N 1
ATOM 1660 C CA . HIS A 1 206 ? 13.149 6.623 -28.357 1.00 67.56 206 HIS A CA 1
ATOM 1661 C C . HIS A 1 206 ? 14.239 5.749 -29.001 1.00 67.56 206 HIS A C 1
ATOM 1663 O O . HIS A 1 206 ? 15.305 6.245 -29.342 1.00 67.56 206 HIS A O 1
ATOM 1669 N N . SER A 1 207 ? 13.966 4.462 -29.243 1.00 66.69 207 SER A N 1
ATOM 1670 C CA . SER A 1 207 ? 14.921 3.549 -29.897 1.00 66.69 207 SER A CA 1
ATOM 1671 C C . SER A 1 207 ? 15.220 3.897 -31.361 1.00 66.69 207 SER A C 1
ATOM 1673 O O . SER A 1 207 ? 16.274 3.543 -31.880 1.00 66.69 207 SER A O 1
ATOM 1675 N N . MET A 1 208 ? 14.299 4.598 -32.025 1.00 69.62 208 MET A N 1
ATOM 1676 C CA . MET A 1 208 ? 14.447 5.059 -33.406 1.00 69.62 208 MET A CA 1
ATOM 1677 C C . MET A 1 208 ? 15.073 6.458 -33.505 1.00 69.62 208 MET A C 1
ATOM 1679 O O . MET A 1 208 ? 15.290 6.932 -34.620 1.00 69.62 208 MET A O 1
ATOM 1683 N N . ASP A 1 209 ? 15.346 7.131 -32.381 1.00 68.50 209 ASP A N 1
ATOM 1684 C CA . ASP A 1 209 ? 15.981 8.446 -32.376 1.00 68.50 209 ASP A CA 1
ATOM 1685 C C . ASP A 1 209 ? 17.513 8.297 -32.507 1.00 68.50 209 ASP A C 1
ATOM 1687 O O . ASP A 1 209 ? 18.174 7.815 -31.582 1.00 68.50 209 ASP A O 1
ATOM 1691 N N . PRO A 1 210 ? 18.123 8.714 -33.634 1.00 59.41 210 PRO A N 1
ATOM 1692 C CA . PRO A 1 210 ? 19.561 8.565 -33.861 1.00 59.41 210 PRO A CA 1
ATOM 1693 C C . PRO A 1 210 ? 20.424 9.391 -32.893 1.00 59.41 210 PRO A C 1
ATOM 1695 O O . PRO A 1 210 ? 21.639 9.194 -32.842 1.00 59.41 210 PRO A O 1
ATOM 1698 N N . SER A 1 211 ? 19.827 10.310 -32.125 1.00 62.59 211 SER A N 1
ATOM 1699 C CA . SER A 1 211 ? 20.515 11.080 -31.084 1.00 62.59 211 SER A CA 1
ATOM 1700 C C . SER A 1 211 ? 20.605 10.362 -29.731 1.00 62.59 211 SER A C 1
ATOM 1702 O O . SER A 1 211 ? 21.468 10.711 -28.930 1.00 62.59 211 SER A O 1
ATOM 1704 N N . ALA A 1 212 ? 19.798 9.320 -29.499 1.00 55.06 212 ALA A N 1
ATOM 1705 C CA . ALA A 1 212 ? 19.748 8.578 -28.235 1.00 55.06 212 ALA A CA 1
ATOM 1706 C C . ALA A 1 212 ? 20.876 7.535 -28.065 1.00 55.06 212 ALA A C 1
ATOM 1708 O O . ALA A 1 212 ? 20.987 6.911 -27.014 1.00 55.06 212 ALA A O 1
ATOM 1709 N N . SER A 1 213 ? 21.707 7.329 -29.096 1.00 50.47 213 SER A N 1
ATOM 1710 C CA . SER A 1 213 ? 22.821 6.359 -29.114 1.00 50.47 213 SER A CA 1
ATOM 1711 C C . SER A 1 213 ? 24.210 6.992 -28.901 1.00 50.47 213 SER A C 1
ATOM 1713 O O . SER A 1 213 ? 25.215 6.368 -29.245 1.00 50.47 213 SER A O 1
ATOM 1715 N N . ARG A 1 214 ? 24.289 8.234 -28.404 1.00 41.09 214 ARG A N 1
ATOM 1716 C CA . ARG A 1 214 ? 25.552 8.943 -28.131 1.00 41.09 214 ARG A CA 1
ATOM 1717 C C . ARG A 1 214 ? 25.766 9.205 -26.651 1.00 41.09 214 ARG A C 1
ATOM 1719 O O . ARG A 1 214 ? 24.787 9.601 -25.987 1.00 41.09 214 ARG A O 1
#

Solvent-accessible surface area (backbone atoms only — not comparable to full-atom values): 12164 Å² total; per-residue (Å²): 105,75,70,58,52,52,52,52,45,53,51,51,51,50,50,52,53,52,52,50,50,52,51,53,51,43,34,72,74,40,45,86,79,36,43,52,65,53,53,80,54,70,61,77,78,77,78,52,74,72,62,67,72,48,91,66,55,73,61,58,51,51,50,53,52,49,55,53,49,51,51,52,53,50,50,52,50,52,54,51,35,61,58,37,41,73,36,81,91,47,16,66,61,29,47,49,52,48,49,52,47,45,73,38,38,43,72,31,76,67,42,66,63,45,48,60,54,50,54,76,48,38,58,48,89,58,60,70,60,54,50,65,64,60,51,67,81,80,50,51,44,70,50,52,49,52,46,50,51,52,44,35,52,50,38,61,74,46,76,58,72,62,46,81,87,40,63,62,70,76,52,59,61,58,46,57,74,61,44,98,47,76,64,62,26,53,52,54,37,51,52,47,49,48,43,50,49,56,43,50,55,47,44,50,52,52,76,69,37,85,73,72,81,114

Foldseek 3Di:
DVVVVVVVLVVVVVVVVVLVVVLVVVCVVPVLVSLLVCQVDAADDQDDPVRVPDDDDPSVVSVNVVSVVVVVVVVVVLVVLLVQCVPPVCVVVSLVVLLSNCQNHVRYPPNLSSLLSLLLCLLPPDCSSVVSQLDAPRNALVSLLSNLQSNLVNCVVVLNPGHPNSDPPPSSLVSLQDHPDPVVSVVSNVSSVVSSVSSVVSNVVLVPDPVNVD

Sequence (214 aa):
AKVEEDLSAEELFRKKKIRLAEIGLKLLENPEENIKALKEFYRIRLPTEKEMEMTVSKAVRQQRFYESTLLRSYKAYLMKLIILEKQLYIRQVAVRCLCSLLDAVPHFNFRESILASVVKNISSSDDTIRSIFSNEGKHGGEATLEAVRLIADHVKFHDCQLHPDSIDVSADLKAVSFAPDSKDRKMMQSEALSAVFETYFRILKHSMDPSASR

Organism: Ensete ventricosum (NCBI:txid4639)

Radius of gyration: 21.4 Å; Cα contacts (8 Å, |Δi|>4): 175; chains: 1; bounding box: 58×32×64 Å